Protein AF-A0A7K4QYY5-F1 (afdb_monomer)

Nearest PDB structures (foldseek):
  4nxv-assembly1_A  TM=7.385E-01  e=2.244E-07  Homo sapiens
  7oxx-assembly1_A  TM=3.914E-01  e=9.076E-01  Homo sapiens
  6nnx-assembly1_A  TM=4.486E-01  e=2.900E+00  Homo sapiens

Foldseek 3Di:
DPPDPCNQQDDPPFGFQQSVQVVVLVVCVVVLVVDPCVVAWDWDWDDDRRWTWIWIDGDPDIDIDIGKDWDDDDPAQKTFISDDDPDPDDGRRHGHIDNVSLLVVLVVVLVVQADPQACLVVLLVVLCVLCVVFPDDSVQLSLLSSVCCLVPPSPCRGPVCSVVSNVSSLVSLVVCLVVLFDFGRQFCPCSRDPVHGDPPCRVNDGTDGPSVVLVVDVVVSVSNVVSSVVSVVD

Mean predicted aligned error: 5.23 Å

InterPro domains:
  IPR024810 MAB21L/Cyclic GMP-AMP synthase-like receptor [SM01265] (2-230)
  IPR026250 Inositol 1,4,5-trisphosphate receptor-interacting protein-like [PR02107] (15-29)
  IPR026250 Inositol 1,4,5-trisphosphate receptor-interacting protein-like [PR02107] (95-108)
  IPR026250 Inositol 1,4,5-trisphosphate receptor-interacting protein-like [PR02107] (114-130)
  IPR026250 Inositol 1,4,5-trisphosphate receptor-interacting protein-like [PR02107] (197-211)

Radius of gyration: 21.0 Å; Cα contacts (8 Å, |Δi|>4): 293; chains: 1; bounding box: 50×45×56 Å

Solvent-accessible surface area (backbone atoms only — not comparable to full-atom values): 13200 Å² total; per-residue (Å²): 132,81,79,50,70,61,70,60,29,33,58,86,97,34,65,18,37,38,40,42,23,51,51,50,44,52,49,51,61,59,51,42,76,74,39,80,59,54,81,69,34,49,78,44,79,46,96,56,62,42,30,41,32,34,36,44,35,43,92,91,48,71,47,80,47,74,46,72,51,72,47,64,50,81,94,36,40,41,27,30,22,33,60,77,64,96,57,99,73,69,60,53,61,62,54,46,77,42,56,65,59,41,52,52,49,48,55,50,57,50,57,75,68,36,50,95,59,45,34,59,67,57,50,53,52,51,53,49,57,67,34,67,94,45,91,65,54,61,64,58,56,48,38,51,51,49,54,46,57,75,74,42,63,51,74,67,29,24,66,90,36,42,70,56,54,52,50,54,48,52,51,49,51,52,52,24,59,74,67,29,42,39,63,40,62,73,40,30,35,82,80,56,64,81,91,55,44,67,57,68,67,44,44,73,34,82,42,57,49,76,27,49,63,39,61,74,32,68,65,58,34,53,49,52,54,50,46,51,52,57,58,72,76,108

Secondary structure (DSSP, 8-state):
-PPPHHHHHEETTEE-HHHHHHHHHHHHHHHHTTSGGGGT-EEEEE--SSSEEEEEEETTEEEEEEEPPEEE-TTSS-EEESPPPSSS---TT---EE-HHHHHHHHHHHHHH--TTB-HHHHHHHHHHHTTTSSS-HHHHHHHHHHHHHHS-GGGGBGGGHHHHHHHHHHHHHHHHHHT--B-SSTT-TTS-TTS---HHHHHSPPPBTTHHHHH-HHHHHHHHHHHHHHHT-

Organism: NCBI:txid456388

Sequence (234 aa):
EEPSLLHTLCTGSYLDVEKTARWFYQLVRAAWLALPQSHTWQLVLLPSSRSCKFKVTRGRESLMVEVLFGVQEGNTDIYVSSQPTEALFTPSTTWPETYAVAEMKFFRHIARQAPRDSWHLRCLQLLAYALLGIGFSTYTLKTIVMHLLNTIPVSRWGRRQFLRRLGDTMQYLRVSLQKKCLDHFVVGNQTFPQEIILPHELRTAEPPNLFHRLAQDPAAHTQAVREYHELGDR

Structure (mmCIF, N/CA/C/O backbone):
data_AF-A0A7K4QYY5-F1
#
_entry.id   AF-A0A7K4QYY5-F1
#
loop_
_atom_site.group_PDB
_atom_site.id
_atom_site.type_symbol
_atom_site.label_atom_id
_atom_site.label_alt_id
_atom_site.label_comp_id
_atom_site.label_asym_id
_atom_site.label_entity_id
_atom_site.label_seq_id
_atom_site.pdbx_PDB_ins_code
_atom_site.Cartn_x
_atom_site.Cartn_y
_atom_site.Cartn_z
_atom_site.occupancy
_atom_site.B_iso_or_equiv
_atom_site.auth_seq_id
_atom_site.auth_comp_id
_atom_site.auth_asym_id
_atom_site.auth_atom_id
_atom_site.pdbx_PDB_model_num
ATOM 1 N N . GLU A 1 1 ? 24.431 -20.977 -26.438 1.00 47.94 1 GLU A N 1
ATOM 2 C CA . GLU A 1 1 ? 23.353 -21.272 -25.475 1.00 47.94 1 GLU A CA 1
ATOM 3 C C . GLU A 1 1 ? 22.800 -19.950 -24.979 1.00 47.94 1 GLU A C 1
ATOM 5 O O . GLU A 1 1 ? 23.589 -19.084 -24.614 1.00 47.94 1 GLU A O 1
ATOM 10 N N . GLU A 1 2 ? 21.486 -19.740 -25.059 1.00 55.94 2 GLU A N 1
ATOM 11 C CA . GLU A 1 2 ? 20.873 -18.560 -24.442 1.00 55.94 2 GLU A CA 1
ATOM 12 C C . GLU A 1 2 ? 20.986 -18.692 -22.917 1.00 55.94 2 GLU A C 1
ATOM 14 O O . GLU A 1 2 ? 20.743 -19.780 -22.385 1.00 55.94 2 GLU A O 1
ATOM 19 N N . PRO A 1 3 ? 21.390 -17.632 -22.194 1.00 67.00 3 PRO A N 1
ATOM 20 C CA . PRO A 1 3 ? 21.465 -17.692 -20.743 1.00 67.00 3 PRO A CA 1
ATOM 21 C C . PRO A 1 3 ? 20.084 -18.043 -20.191 1.00 67.00 3 PRO A C 1
ATOM 23 O O . PRO A 1 3 ? 19.082 -17.432 -20.564 1.00 67.00 3 PRO A O 1
ATOM 26 N N . SER A 1 4 ? 20.027 -19.029 -19.293 1.00 81.56 4 SER A N 1
ATOM 27 C CA . SER A 1 4 ? 18.767 -19.420 -18.668 1.00 81.56 4 SER A CA 1
ATOM 28 C C . SER A 1 4 ? 18.100 -18.209 -18.003 1.00 81.56 4 SER A C 1
ATOM 30 O O . SER A 1 4 ? 18.767 -17.293 -17.504 1.00 81.56 4 SER A O 1
ATOM 32 N N . LEU A 1 5 ? 16.765 -18.204 -17.967 1.00 80.56 5 LEU A N 1
ATOM 33 C CA . LEU A 1 5 ? 15.996 -17.150 -17.299 1.00 80.56 5 LEU A CA 1
ATOM 34 C C . LEU A 1 5 ? 16.463 -16.965 -15.841 1.00 80.56 5 LEU A C 1
ATOM 36 O O . LEU A 1 5 ? 16.577 -15.843 -15.356 1.00 80.56 5 LEU A O 1
ATOM 40 N N . LEU A 1 6 ? 16.831 -18.065 -15.176 1.00 82.00 6 LEU A N 1
ATOM 41 C CA . LEU A 1 6 ? 17.385 -18.060 -13.822 1.00 82.00 6 LEU A CA 1
ATOM 42 C C . LEU A 1 6 ? 18.723 -17.318 -13.741 1.00 82.00 6 LEU A C 1
ATOM 44 O O . LEU A 1 6 ? 18.897 -16.479 -12.866 1.00 82.00 6 LEU A O 1
ATOM 48 N N . HIS A 1 7 ? 19.650 -17.553 -14.672 1.00 83.88 7 HIS A N 1
ATOM 49 C CA . HIS A 1 7 ? 20.916 -16.812 -14.703 1.00 83.88 7 HIS A CA 1
ATOM 50 C C . HIS A 1 7 ? 20.700 -15.310 -14.967 1.00 83.88 7 HIS A C 1
ATOM 52 O O . HIS A 1 7 ? 21.449 -14.459 -14.483 1.00 83.88 7 HIS A O 1
ATOM 58 N N . THR A 1 8 ? 19.647 -14.981 -15.718 1.00 89.56 8 THR A N 1
ATOM 59 C CA . THR A 1 8 ? 19.287 -13.601 -16.056 1.00 89.56 8 THR A CA 1
ATOM 60 C C . THR A 1 8 ? 18.676 -12.852 -14.875 1.00 89.56 8 THR A C 1
ATOM 62 O O . THR A 1 8 ? 18.979 -11.675 -14.696 1.00 89.56 8 THR A O 1
ATOM 65 N N . LEU A 1 9 ? 17.840 -13.514 -14.069 1.00 94.19 9 LEU A N 1
ATOM 66 C CA . LEU A 1 9 ? 17.033 -12.875 -13.025 1.00 94.19 9 LEU A CA 1
ATOM 67 C C . LEU A 1 9 ? 17.555 -13.088 -11.598 1.00 94.19 9 LEU A C 1
ATOM 69 O O . LEU A 1 9 ? 17.188 -12.321 -10.714 1.00 94.19 9 LEU A O 1
ATOM 73 N N . CYS A 1 10 ? 18.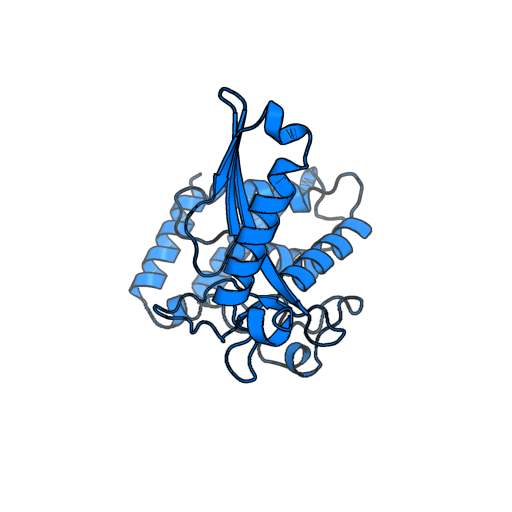398 -14.091 -11.346 1.00 95.25 10 CYS A N 1
ATOM 74 C CA . CYS A 1 10 ? 18.820 -14.457 -9.991 1.00 95.25 10 CYS A CA 1
ATOM 75 C C . CYS A 1 10 ? 20.263 -14.042 -9.673 1.00 95.25 10 CYS A C 1
ATOM 77 O O . CYS A 1 10 ? 21.134 -13.994 -10.545 1.00 95.25 10 CYS A O 1
ATOM 79 N N . THR A 1 11 ? 20.539 -13.795 -8.394 1.00 95.00 11 THR A N 1
ATOM 80 C CA . THR A 1 11 ? 21.888 -13.674 -7.823 1.00 95.00 11 THR A CA 1
ATOM 81 C C . THR A 1 11 ? 22.072 -14.811 -6.820 1.00 95.00 11 THR A C 1
ATOM 83 O O . THR A 1 11 ? 21.453 -14.829 -5.756 1.00 95.00 11 THR A O 1
ATOM 86 N N . GLY A 1 12 ? 22.887 -15.806 -7.186 1.00 92.44 12 GLY A N 1
ATOM 87 C CA . GLY A 1 12 ? 22.917 -17.085 -6.474 1.00 92.44 12 GLY A CA 1
ATOM 88 C C . GLY A 1 12 ? 21.549 -17.771 -6.537 1.00 92.44 12 GLY A C 1
ATOM 89 O O . GLY A 1 12 ? 20.943 -17.846 -7.605 1.00 92.44 12 GLY A O 1
ATOM 90 N N . SER A 1 13 ? 21.049 -18.226 -5.389 1.00 91.94 13 SER A N 1
ATOM 91 C CA . SER A 1 13 ? 19.743 -18.894 -5.268 1.00 91.94 13 SER A CA 1
ATOM 92 C C . SER A 1 13 ? 18.556 -17.936 -5.106 1.00 91.94 13 SER A C 1
ATOM 94 O O . SER A 1 13 ? 17.428 -18.396 -4.953 1.00 91.94 13 SER A O 1
ATOM 96 N N . TYR A 1 14 ? 18.789 -16.622 -5.108 1.00 94.38 14 TYR A N 1
ATOM 97 C CA . TYR A 1 14 ? 17.758 -15.623 -4.828 1.00 94.38 14 TYR A CA 1
ATOM 98 C C . TYR A 1 14 ? 17.352 -14.880 -6.093 1.00 94.38 14 TYR A C 1
ATOM 100 O O . TYR A 1 14 ? 18.210 -14.459 -6.873 1.00 94.38 14 TYR A O 1
ATOM 108 N N . LEU A 1 15 ? 16.047 -14.666 -6.263 1.00 95.19 15 LEU A N 1
ATOM 109 C CA . LEU A 1 15 ? 15.536 -13.763 -7.286 1.00 95.19 15 LEU A CA 1
ATOM 110 C C . LEU A 1 15 ? 16.023 -12.341 -6.987 1.00 95.19 15 LEU A C 1
ATOM 112 O O . LEU A 1 15 ? 15.795 -11.812 -5.899 1.00 95.19 15 LEU A O 1
ATOM 116 N N . ASP A 1 16 ? 16.684 -11.716 -7.952 1.00 96.12 16 ASP A N 1
ATOM 117 C CA . ASP A 1 16 ? 17.292 -10.402 -7.794 1.00 96.12 16 ASP A CA 1
ATOM 118 C C . ASP A 1 16 ? 16.399 -9.332 -8.435 1.00 96.12 16 ASP A C 1
ATOM 120 O O . ASP A 1 16 ? 16.069 -9.371 -9.626 1.00 96.12 16 ASP A O 1
ATOM 124 N N . VAL A 1 17 ? 15.981 -8.370 -7.618 1.00 95.44 17 VAL A N 1
ATOM 125 C CA . VAL A 1 17 ? 15.085 -7.276 -7.992 1.00 95.44 17 VAL A CA 1
ATOM 126 C C . VAL A 1 17 ? 15.705 -6.396 -9.069 1.00 95.44 17 VAL A C 1
ATOM 128 O O . VAL A 1 17 ? 15.013 -6.005 -10.008 1.00 95.44 17 VAL A O 1
ATOM 131 N N . GLU A 1 18 ? 16.997 -6.085 -8.964 1.00 94.88 18 GLU A N 1
ATOM 132 C CA . GLU A 1 18 ? 17.665 -5.187 -9.906 1.00 94.88 18 GLU A CA 1
ATOM 133 C C . GLU A 1 18 ? 17.874 -5.856 -11.258 1.00 94.88 18 GLU A C 1
ATOM 135 O O . GLU A 1 18 ? 17.662 -5.241 -12.308 1.00 94.88 18 GLU A O 1
ATOM 140 N N . LYS A 1 19 ? 18.239 -7.141 -11.248 1.00 95.56 19 LYS A N 1
ATOM 141 C CA . LYS A 1 19 ? 18.293 -7.948 -12.470 1.00 95.56 19 LYS A CA 1
ATOM 142 C C . LYS A 1 19 ? 16.918 -8.067 -13.118 1.00 95.56 19 LYS A C 1
ATOM 144 O O . LYS A 1 19 ? 16.809 -7.882 -14.329 1.00 95.56 19 LYS A O 1
ATOM 149 N N . THR A 1 20 ? 15.874 -8.287 -12.322 1.00 95.19 20 THR A N 1
ATOM 150 C CA . THR A 1 20 ? 14.486 -8.350 -12.801 1.00 95.19 20 THR A CA 1
ATOM 151 C C . THR A 1 20 ? 14.040 -7.030 -13.423 1.00 95.19 20 THR A C 1
ATOM 153 O O . THR A 1 20 ? 13.536 -7.015 -14.548 1.00 95.19 20 THR A O 1
ATOM 156 N N . ALA A 1 21 ? 14.297 -5.906 -12.750 1.00 94.75 21 ALA A N 1
ATOM 157 C CA . ALA A 1 21 ? 13.989 -4.576 -13.261 1.00 94.75 21 ALA A CA 1
ATOM 158 C C . ALA A 1 21 ? 14.738 -4.277 -14.566 1.00 94.75 21 ALA A C 1
ATOM 160 O O . ALA A 1 21 ? 14.136 -3.808 -15.533 1.00 94.75 21 ALA A O 1
ATOM 161 N N . ARG A 1 22 ? 16.036 -4.602 -14.628 1.00 93.69 22 ARG A N 1
ATOM 162 C CA . ARG A 1 22 ? 16.866 -4.429 -15.827 1.00 93.69 22 ARG A CA 1
ATOM 163 C C . ARG A 1 22 ? 16.390 -5.297 -16.986 1.00 93.69 22 ARG A C 1
ATOM 165 O O . ARG A 1 22 ? 16.347 -4.817 -18.116 1.00 93.69 22 ARG A O 1
ATOM 172 N N . TRP A 1 23 ? 16.040 -6.552 -16.729 1.00 93.88 23 TRP A N 1
ATOM 173 C CA . TRP A 1 23 ? 15.505 -7.446 -17.751 1.00 93.88 23 TRP A CA 1
ATOM 174 C C . TRP A 1 23 ? 14.189 -6.903 -18.319 1.00 93.88 23 TRP A C 1
ATOM 176 O O . TRP A 1 23 ? 14.063 -6.738 -19.533 1.00 93.88 23 TRP A O 1
ATOM 186 N N . PHE A 1 24 ? 13.251 -6.517 -17.449 1.00 93.81 24 PHE A N 1
ATOM 187 C CA . PHE A 1 24 ? 11.969 -5.955 -17.874 1.00 93.81 24 PHE A CA 1
ATOM 188 C C . PHE A 1 24 ? 12.142 -4.630 -18.628 1.00 93.81 24 PHE A C 1
ATOM 190 O O . PHE A 1 24 ? 11.462 -4.380 -19.618 1.00 93.81 24 PHE A O 1
ATOM 197 N N . TYR A 1 25 ? 13.102 -3.799 -18.220 1.00 92.56 25 TYR A N 1
ATOM 198 C CA . TYR A 1 25 ? 13.474 -2.581 -18.938 1.00 92.56 25 TYR A CA 1
ATOM 199 C C . TYR A 1 25 ? 13.876 -2.870 -20.392 1.00 92.56 25 TYR A C 1
ATOM 201 O O . TYR A 1 25 ? 13.413 -2.186 -21.308 1.00 92.56 25 TYR A O 1
ATOM 209 N N . GLN A 1 26 ? 14.720 -3.884 -20.626 1.00 91.75 26 GLN A N 1
ATOM 210 C CA . GLN A 1 26 ? 15.106 -4.266 -21.989 1.00 91.75 26 GLN A CA 1
ATOM 211 C C . GLN A 1 26 ? 13.912 -4.813 -22.775 1.00 91.75 26 GLN A C 1
ATOM 213 O O . GLN A 1 26 ? 13.757 -4.478 -23.950 1.00 91.75 26 GLN A O 1
ATOM 218 N N . LEU A 1 27 ? 13.037 -5.581 -22.119 1.00 92.44 27 LEU A N 1
ATOM 219 C CA . LEU A 1 27 ? 11.808 -6.088 -22.725 1.00 92.44 27 LEU A CA 1
ATOM 220 C C . LEU A 1 27 ? 10.888 -4.948 -23.184 1.00 92.44 27 LEU A C 1
ATOM 222 O O . LEU A 1 27 ? 10.465 -4.944 -24.335 1.00 92.44 27 LEU A O 1
ATOM 226 N N . VAL A 1 28 ? 10.624 -3.953 -22.329 1.00 92.19 28 VAL A N 1
ATOM 227 C CA . VAL A 1 28 ? 9.815 -2.770 -22.680 1.00 92.19 28 VAL A CA 1
ATOM 228 C C . VAL A 1 28 ? 10.439 -2.013 -23.848 1.00 92.19 28 VAL A C 1
ATOM 230 O O . VAL A 1 28 ? 9.733 -1.646 -24.783 1.00 92.19 28 VAL A O 1
ATOM 233 N N . ARG A 1 29 ? 11.760 -1.806 -23.833 1.00 90.44 29 ARG A N 1
ATOM 234 C CA . ARG A 1 29 ? 12.473 -1.112 -24.914 1.00 90.44 29 ARG A CA 1
ATOM 235 C C . ARG A 1 29 ? 12.341 -1.843 -26.252 1.00 90.44 29 ARG A C 1
ATOM 237 O O . ARG A 1 29 ? 12.112 -1.193 -27.268 1.00 90.44 29 ARG A O 1
ATOM 244 N N . ALA A 1 30 ? 12.482 -3.167 -26.251 1.00 92.00 30 ALA A N 1
ATOM 245 C CA . ALA A 1 30 ? 12.339 -3.985 -27.450 1.00 92.00 30 ALA A CA 1
ATOM 246 C C . ALA A 1 30 ? 10.883 -4.020 -27.941 1.00 92.00 30 ALA A C 1
ATOM 248 O O . ALA A 1 30 ? 10.622 -3.783 -29.118 1.00 92.00 30 ALA A O 1
ATOM 249 N N . ALA A 1 31 ? 9.930 -4.246 -27.032 1.00 91.94 31 ALA A N 1
ATOM 250 C CA . ALA A 1 31 ? 8.509 -4.326 -27.353 1.00 91.94 31 ALA A CA 1
ATOM 251 C C . ALA A 1 31 ? 7.939 -2.987 -27.841 1.00 91.94 31 ALA A C 1
ATOM 253 O O . ALA A 1 31 ? 7.094 -2.979 -28.731 1.00 91.94 31 ALA A O 1
ATOM 254 N N . TRP A 1 32 ? 8.418 -1.853 -27.312 1.00 92.38 32 TRP A N 1
ATOM 255 C CA . TRP A 1 32 ? 7.955 -0.523 -27.715 1.00 92.38 32 TRP A CA 1
ATOM 256 C C . TRP A 1 32 ? 8.095 -0.287 -29.219 1.00 92.38 32 TRP A C 1
ATOM 258 O O . TRP A 1 32 ? 7.180 0.247 -29.836 1.00 92.38 32 TRP A O 1
ATOM 268 N N . LEU A 1 33 ? 9.197 -0.742 -29.822 1.00 88.94 33 LEU A N 1
ATOM 269 C CA . LEU A 1 33 ? 9.448 -0.599 -31.260 1.00 88.94 33 LEU A CA 1
ATOM 270 C C . LEU A 1 33 ? 8.437 -1.359 -32.130 1.00 88.94 33 LEU A C 1
ATOM 272 O O . LEU A 1 33 ? 8.236 -0.993 -33.283 1.00 88.94 33 LEU A O 1
ATOM 276 N N . ALA A 1 34 ? 7.801 -2.399 -31.589 1.00 91.44 34 ALA A N 1
ATOM 277 C CA . ALA A 1 34 ? 6.783 -3.176 -32.290 1.00 91.44 34 ALA A CA 1
ATOM 278 C C . ALA A 1 34 ? 5.363 -2.605 -32.120 1.00 91.44 34 ALA A C 1
ATOM 280 O O . ALA A 1 34 ? 4.437 -3.040 -32.804 1.00 91.44 34 ALA A O 1
ATOM 281 N N . LEU A 1 35 ? 5.162 -1.648 -31.207 1.00 90.50 35 LEU A N 1
ATOM 282 C CA . LEU A 1 35 ? 3.848 -1.076 -30.934 1.00 90.50 35 LEU A CA 1
ATOM 283 C C . LEU A 1 35 ? 3.522 0.058 -31.919 1.00 90.50 35 LEU A C 1
ATOM 285 O O . LEU A 1 35 ? 4.335 0.974 -32.066 1.00 90.50 35 LEU A O 1
ATOM 289 N N . PRO A 1 36 ? 2.312 0.099 -32.516 1.00 88.56 36 PRO A N 1
ATOM 290 C CA . PRO A 1 36 ? 1.892 1.195 -33.401 1.00 88.56 36 PRO A CA 1
ATOM 291 C C . PRO A 1 36 ? 1.981 2.585 -32.752 1.00 88.56 36 PRO A C 1
ATOM 293 O O . PRO A 1 36 ? 2.197 3.598 -33.416 1.00 88.56 36 PRO A O 1
ATOM 296 N N . GLN A 1 37 ? 1.825 2.647 -31.428 1.00 87.19 37 GLN A N 1
ATOM 297 C CA . GLN A 1 37 ? 1.897 3.871 -30.636 1.00 87.19 37 GLN A CA 1
ATOM 298 C C . GLN A 1 37 ? 3.281 4.526 -30.699 1.00 87.19 37 GLN A C 1
ATOM 300 O O . GLN A 1 37 ? 3.365 5.743 -30.549 1.00 87.19 37 GLN A O 1
ATOM 305 N N . SER A 1 38 ? 4.344 3.768 -30.987 1.00 86.81 38 SER A N 1
ATOM 306 C CA . SER A 1 38 ? 5.709 4.295 -31.111 1.00 86.81 38 SER A CA 1
ATOM 307 C C . SER A 1 38 ? 5.874 5.343 -32.216 1.00 86.81 38 SER A C 1
ATOM 309 O O . SER A 1 38 ? 6.783 6.166 -32.142 1.00 86.81 38 SER A O 1
ATOM 311 N N . HIS A 1 39 ? 4.972 5.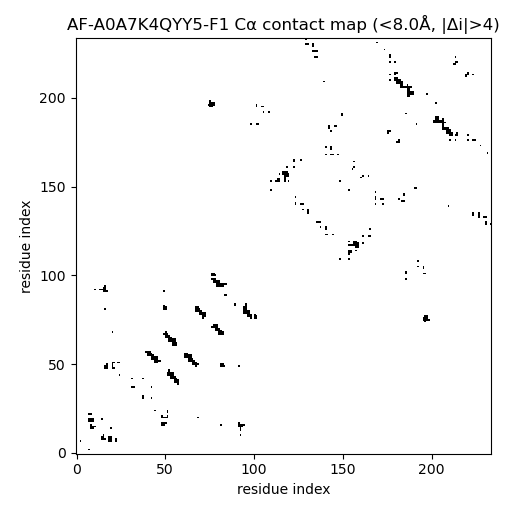375 -33.204 1.00 87.00 39 HIS A N 1
ATOM 312 C CA . HIS A 1 39 ? 4.983 6.380 -34.272 1.00 87.00 39 HIS A CA 1
ATOM 313 C C . HIS A 1 39 ? 4.442 7.747 -33.835 1.00 87.00 39 HIS A C 1
ATOM 315 O O . HIS A 1 39 ? 4.737 8.759 -34.463 1.00 87.00 39 HIS A O 1
ATOM 321 N N . THR A 1 40 ? 3.614 7.785 -32.789 1.00 90.06 40 THR A N 1
ATOM 322 C CA . THR A 1 40 ? 2.897 9.001 -32.356 1.00 90.06 40 THR A CA 1
ATOM 323 C C . THR A 1 40 ? 3.246 9.430 -30.936 1.00 90.06 40 THR A C 1
ATOM 325 O O . THR A 1 40 ? 3.024 10.585 -30.572 1.00 90.06 40 THR A O 1
ATOM 328 N N . TRP A 1 41 ? 3.815 8.524 -30.145 1.00 92.3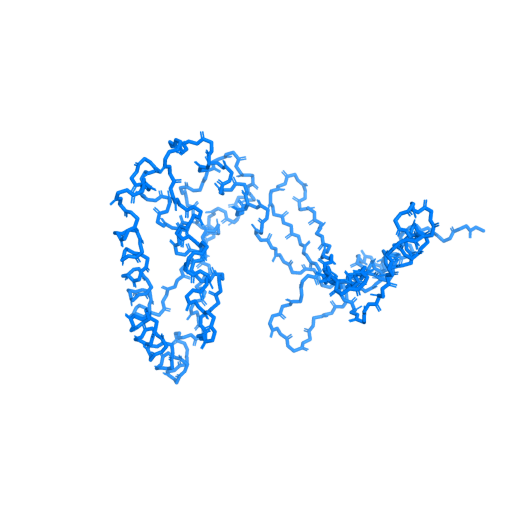8 41 TRP A N 1
ATOM 329 C CA . TRP A 1 41 ? 4.236 8.755 -28.773 1.00 92.38 41 TRP A CA 1
ATOM 330 C C . TRP A 1 41 ? 5.741 8.541 -28.641 1.00 92.38 41 TRP A C 1
ATOM 332 O O . TRP A 1 41 ? 6.309 7.641 -29.257 1.00 92.38 41 TRP A O 1
ATOM 342 N N . GLN A 1 42 ? 6.387 9.326 -27.783 1.00 92.12 42 GLN A N 1
ATOM 343 C CA . GLN A 1 42 ? 7.780 9.105 -27.408 1.00 92.12 42 GLN A CA 1
ATOM 344 C C . GLN A 1 42 ? 7.838 8.417 -26.049 1.00 92.12 42 GLN A C 1
ATOM 346 O O . GLN A 1 42 ? 7.176 8.841 -25.103 1.00 92.12 42 GLN A O 1
ATOM 351 N N . LEU A 1 43 ? 8.657 7.372 -25.950 1.00 93.75 43 LEU A N 1
ATOM 352 C CA . LEU A 1 43 ? 8.952 6.681 -24.701 1.00 93.75 43 LEU A CA 1
ATOM 353 C C . LEU A 1 43 ? 10.345 7.088 -24.221 1.00 93.75 43 LEU A C 1
ATOM 355 O O . LEU A 1 43 ? 11.338 6.850 -24.905 1.00 93.75 43 LEU A O 1
ATOM 359 N N . VAL A 1 44 ? 10.419 7.659 -23.023 1.00 93.69 44 VAL A N 1
ATOM 360 C CA . VAL A 1 44 ? 11.671 7.940 -22.320 1.00 93.69 44 VAL A CA 1
ATOM 361 C C . VAL A 1 44 ? 11.729 7.057 -21.091 1.00 93.69 44 VAL A C 1
ATOM 363 O O . VAL A 1 44 ? 10.935 7.204 -20.165 1.00 93.69 44 VAL A O 1
ATOM 366 N N . LEU A 1 45 ? 12.679 6.136 -21.077 1.00 91.56 45 LEU A N 1
ATOM 367 C CA . LEU A 1 45 ? 12.942 5.307 -19.913 1.00 91.56 45 LEU A CA 1
ATOM 368 C C . LEU A 1 45 ? 13.700 6.129 -18.857 1.00 91.56 45 LEU A C 1
ATOM 370 O O . LEU A 1 45 ? 14.614 6.884 -19.186 1.00 91.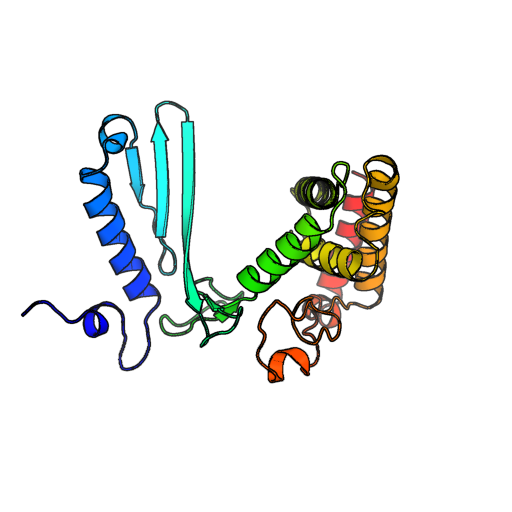56 45 LEU A O 1
ATOM 374 N N . LEU A 1 46 ? 13.293 6.008 -17.596 1.00 93.50 46 LEU A N 1
ATOM 375 C CA . LEU A 1 46 ? 13.834 6.769 -16.471 1.00 93.50 46 LEU A CA 1
ATOM 376 C C . LEU A 1 46 ? 14.670 5.854 -15.563 1.00 93.50 46 LEU A C 1
ATOM 378 O O . LEU A 1 46 ? 14.350 4.670 -15.428 1.00 93.50 46 LEU A O 1
ATOM 382 N N . PRO A 1 47 ? 15.725 6.380 -14.917 1.00 90.19 47 PRO A N 1
ATOM 383 C CA . PRO A 1 47 ? 16.565 5.585 -14.034 1.00 90.19 47 PRO A CA 1
ATOM 384 C C . PRO A 1 47 ? 15.780 5.105 -12.806 1.00 90.19 47 PRO A C 1
ATOM 386 O O . PRO A 1 47 ? 15.141 5.888 -12.103 1.00 90.19 47 PRO A O 1
ATOM 389 N N . SER A 1 48 ? 15.853 3.803 -12.546 1.00 90.44 48 SER A N 1
ATOM 390 C CA . SER A 1 48 ? 15.399 3.154 -11.318 1.00 90.44 48 SER A CA 1
ATOM 391 C C . SER A 1 48 ? 16.099 1.801 -11.196 1.00 90.44 48 SER A C 1
ATOM 393 O O . SER A 1 48 ? 16.270 1.104 -12.195 1.00 90.44 48 SER A O 1
ATOM 395 N N . SER A 1 49 ? 16.535 1.439 -9.990 1.00 90.31 49 SER A N 1
ATOM 396 C CA . SER A 1 49 ? 17.174 0.143 -9.733 1.00 90.31 49 SER A CA 1
ATOM 397 C C . SER A 1 49 ? 16.155 -0.957 -9.447 1.00 90.31 49 SER A C 1
ATOM 399 O O . SER A 1 49 ? 16.378 -2.101 -9.817 1.00 90.31 49 SER A O 1
ATOM 401 N N . ARG A 1 50 ? 15.022 -0.620 -8.818 1.00 93.00 50 ARG A N 1
ATOM 402 C CA . ARG A 1 50 ? 14.048 -1.599 -8.304 1.00 93.00 50 ARG A CA 1
ATOM 403 C C . ARG A 1 50 ? 12.663 -1.518 -8.947 1.00 93.00 50 ARG A C 1
ATOM 405 O O . ARG A 1 50 ? 11.733 -2.205 -8.535 1.00 93.00 50 ARG A O 1
ATOM 412 N N . SER A 1 51 ? 12.500 -0.680 -9.961 1.00 94.31 51 SER A N 1
ATOM 413 C CA . SER A 1 51 ? 11.256 -0.554 -10.720 1.00 94.31 51 SER A CA 1
ATOM 414 C C . SER A 1 51 ? 11.553 -0.217 -12.174 1.00 94.31 51 SER A C 1
ATOM 416 O O . SER A 1 51 ? 12.661 0.198 -12.508 1.00 94.31 51 SER A O 1
ATOM 418 N N . CYS A 1 52 ? 10.574 -0.391 -13.057 1.00 94.56 52 CYS A N 1
ATOM 419 C CA . CYS A 1 52 ? 10.673 0.103 -14.425 1.00 94.56 52 CYS A CA 1
ATOM 420 C C . CYS A 1 52 ? 9.876 1.402 -14.538 1.00 94.56 52 CYS A C 1
ATOM 422 O O . CYS A 1 52 ? 8.645 1.388 -14.535 1.00 94.56 52 CYS A O 1
ATOM 424 N N . LYS A 1 53 ? 10.586 2.532 -14.605 1.00 94.94 53 LYS A N 1
ATOM 425 C CA . LYS A 1 53 ? 9.991 3.860 -14.770 1.00 94.94 53 LYS A CA 1
ATOM 426 C C . LYS A 1 53 ? 10.136 4.321 -16.205 1.00 94.94 53 LYS A C 1
ATOM 428 O O . LYS A 1 53 ? 11.220 4.252 -16.781 1.00 94.94 53 LYS A O 1
ATOM 433 N N . PHE A 1 54 ? 9.066 4.857 -16.766 1.00 94.56 54 PHE A N 1
ATOM 434 C CA . PHE A 1 54 ? 9.112 5.490 -18.073 1.00 94.56 54 PHE A CA 1
ATOM 435 C C . PHE A 1 54 ? 8.101 6.620 -18.186 1.00 94.56 54 PHE A C 1
ATOM 437 O O . PHE A 1 54 ? 7.044 6.626 -17.559 1.00 94.56 54 PHE A O 1
ATOM 444 N N . LYS A 1 55 ? 8.448 7.602 -19.007 1.00 95.12 55 LYS A N 1
ATOM 445 C CA . LYS A 1 55 ? 7.589 8.703 -19.404 1.00 95.12 55 LYS A CA 1
ATOM 446 C C . LYS A 1 55 ? 7.155 8.467 -20.841 1.00 95.12 55 LYS A C 1
ATOM 448 O O . LYS A 1 55 ? 8.003 8.288 -21.711 1.00 95.12 55 LYS A O 1
ATOM 453 N N . VAL A 1 56 ? 5.853 8.498 -21.085 1.00 93.88 56 VAL A N 1
ATOM 454 C CA . VAL A 1 56 ? 5.290 8.469 -22.434 1.00 93.88 56 VAL A CA 1
ATOM 455 C C . VAL A 1 56 ? 4.751 9.859 -22.754 1.00 93.88 56 VAL A C 1
ATOM 457 O O . VAL A 1 56 ? 3.994 10.419 -21.959 1.00 93.88 56 VAL A O 1
ATOM 460 N N . THR A 1 57 ? 5.155 10.446 -23.877 1.00 95.06 57 THR A N 1
ATOM 461 C CA . THR A 1 57 ? 4.744 11.797 -24.287 1.00 95.06 57 THR A CA 1
ATOM 462 C C . THR A 1 57 ? 4.085 11.798 -25.656 1.00 95.06 57 THR A C 1
ATOM 464 O O . THR A 1 57 ? 4.500 11.077 -26.560 1.00 95.06 57 THR A O 1
ATOM 467 N N . ARG A 1 58 ? 3.068 12.645 -25.822 1.00 92.88 58 ARG A N 1
ATOM 468 C CA . ARG A 1 58 ? 2.424 12.936 -27.105 1.00 92.88 58 ARG A CA 1
ATOM 469 C C . ARG A 1 58 ? 2.106 14.425 -27.172 1.00 92.88 58 ARG A C 1
ATOM 471 O O . ARG A 1 58 ? 1.183 14.909 -26.520 1.00 92.88 58 ARG A O 1
ATOM 478 N N . GLY A 1 59 ? 2.881 15.170 -27.958 1.00 89.38 59 GLY A N 1
ATOM 479 C CA . GLY A 1 59 ? 2.762 16.627 -28.015 1.00 89.38 59 GLY A CA 1
ATOM 480 C C . GLY A 1 59 ? 2.989 17.258 -26.637 1.00 89.38 59 GLY A C 1
ATOM 481 O O . GLY A 1 59 ? 4.079 17.155 -26.083 1.00 89.38 59 GLY A O 1
ATOM 482 N N . ARG A 1 60 ? 1.956 17.906 -26.082 1.00 90.12 60 ARG A N 1
ATOM 483 C CA . ARG A 1 60 ? 1.996 18.525 -24.741 1.00 90.12 60 ARG A CA 1
ATOM 484 C C . ARG A 1 60 ? 1.575 17.581 -23.612 1.00 90.12 60 ARG A C 1
ATOM 486 O O . ARG A 1 60 ? 1.767 17.912 -22.447 1.00 90.12 60 ARG A O 1
ATOM 493 N N . GLU A 1 61 ? 0.995 16.430 -23.939 1.00 91.06 61 GLU A N 1
ATOM 494 C CA . GLU A 1 61 ? 0.554 15.450 -22.951 1.00 91.06 61 GLU A CA 1
ATOM 495 C C . GLU A 1 61 ? 1.731 14.562 -22.551 1.00 91.06 61 GLU A C 1
ATOM 497 O O . GLU A 1 61 ? 2.494 14.090 -23.399 1.00 91.06 61 GLU A O 1
ATOM 502 N N . SER A 1 62 ? 1.881 14.308 -21.254 1.00 93.44 62 SER A N 1
ATOM 503 C CA . SER A 1 62 ? 2.853 13.338 -20.766 1.00 93.44 62 SER A CA 1
ATOM 504 C C . SER A 1 62 ? 2.315 12.552 -19.589 1.00 93.44 62 SER A C 1
ATOM 506 O O . SER A 1 62 ? 1.735 13.137 -18.677 1.00 93.44 62 SER A O 1
ATOM 508 N N . LEU A 1 63 ? 2.576 11.250 -19.593 1.00 93.69 63 LEU A N 1
ATOM 509 C CA . LEU A 1 63 ? 2.259 10.336 -18.508 1.00 93.69 63 LEU A CA 1
ATOM 510 C C . LEU A 1 63 ? 3.552 9.712 -17.994 1.00 93.69 63 LEU A C 1
ATOM 512 O O . LEU A 1 63 ? 4.356 9.209 -18.777 1.00 93.69 63 LEU A O 1
ATOM 516 N N . MET A 1 64 ? 3.745 9.734 -16.679 1.00 94.81 64 MET A N 1
ATOM 517 C CA . MET A 1 64 ? 4.783 8.949 -16.021 1.00 94.81 64 MET A CA 1
ATOM 518 C C . MET A 1 64 ? 4.163 7.649 -15.519 1.00 94.81 64 MET A C 1
ATOM 520 O O . MET A 1 64 ? 3.128 7.673 -14.857 1.00 94.81 64 MET A O 1
ATOM 524 N N . VAL A 1 65 ? 4.796 6.530 -15.844 1.00 93.50 65 VAL A N 1
ATOM 525 C CA . VAL A 1 65 ? 4.390 5.196 -15.414 1.00 93.50 65 VAL A CA 1
ATOM 526 C C . VAL A 1 65 ? 5.548 4.577 -14.650 1.00 93.50 65 VAL A C 1
ATOM 528 O O . VAL A 1 65 ? 6.694 4.603 -15.101 1.00 93.50 65 VAL A O 1
ATOM 531 N N . GLU A 1 66 ? 5.238 4.015 -13.491 1.00 95.19 66 GLU A N 1
ATOM 532 C CA . GLU A 1 66 ? 6.150 3.183 -12.721 1.00 95.19 66 GLU A CA 1
ATOM 533 C C . GLU A 1 66 ? 5.552 1.784 -12.603 1.00 95.19 66 GLU A C 1
ATOM 535 O O . GLU A 1 66 ? 4.434 1.615 -12.119 1.00 95.19 66 GLU A O 1
ATOM 540 N N . VAL A 1 67 ? 6.304 0.786 -13.055 1.00 94.88 67 VAL A N 1
ATOM 541 C CA . VAL A 1 67 ? 5.963 -0.627 -12.908 1.00 94.88 67 VAL A CA 1
ATOM 542 C C . VAL A 1 67 ? 6.790 -1.203 -11.767 1.00 94.88 67 VAL A C 1
ATOM 544 O O . VAL A 1 67 ? 8.023 -1.228 -11.829 1.00 94.88 67 VAL A O 1
ATOM 547 N N . LEU A 1 68 ? 6.092 -1.664 -10.734 1.00 94.94 68 LEU A N 1
ATOM 548 C CA . LEU A 1 68 ? 6.647 -2.441 -9.631 1.00 94.94 68 LEU A CA 1
ATOM 549 C C . LEU A 1 68 ? 6.410 -3.926 -9.891 1.00 94.94 68 LEU A C 1
ATOM 551 O O . LEU A 1 68 ? 5.415 -4.310 -10.507 1.00 94.94 68 LEU A O 1
ATOM 555 N N . PHE A 1 69 ? 7.322 -4.757 -9.403 1.00 95.38 69 PHE A N 1
ATOM 556 C CA . PHE A 1 69 ? 7.238 -6.204 -9.546 1.00 95.38 69 PHE A CA 1
ATOM 557 C C . PHE A 1 69 ? 6.704 -6.807 -8.255 1.00 95.38 69 PHE A C 1
ATOM 559 O O . PHE A 1 69 ? 7.091 -6.378 -7.169 1.00 95.38 69 PHE A O 1
ATOM 566 N N . GLY A 1 70 ? 5.825 -7.796 -8.378 1.00 95.56 70 GLY A N 1
ATOM 567 C CA . GLY A 1 70 ? 5.288 -8.551 -7.255 1.00 95.56 70 GLY A CA 1
ATOM 568 C C . GLY A 1 70 ? 5.381 -10.041 -7.540 1.00 95.56 70 GLY A C 1
ATOM 569 O O . GLY A 1 70 ? 5.011 -10.477 -8.630 1.00 95.56 70 GLY A O 1
ATOM 570 N N . VAL A 1 71 ? 5.860 -10.808 -6.568 1.00 95.38 71 VAL A N 1
ATOM 571 C CA . VAL A 1 71 ? 5.869 -12.272 -6.598 1.00 95.38 71 VAL A CA 1
ATOM 572 C C . VAL A 1 71 ? 4.880 -12.756 -5.554 1.00 95.38 71 VAL A C 1
ATOM 574 O O . VAL A 1 71 ? 4.961 -12.362 -4.393 1.00 95.38 71 VAL A O 1
ATOM 577 N N . GLN A 1 72 ? 3.919 -13.566 -5.984 1.00 96.19 72 GLN A N 1
ATOM 578 C CA . GLN A 1 72 ? 2.894 -14.116 -5.108 1.00 96.19 72 GLN A CA 1
ATOM 579 C C . GLN A 1 72 ? 3.501 -15.160 -4.171 1.00 96.19 72 GLN A C 1
ATOM 581 O O . GLN A 1 72 ? 4.263 -16.025 -4.609 1.00 96.19 72 GLN A O 1
ATOM 586 N N . GLU A 1 73 ? 3.140 -15.103 -2.893 1.00 93.81 73 GLU A N 1
ATOM 587 C CA . GLU A 1 73 ? 3.524 -16.125 -1.930 1.00 93.81 73 GLU A CA 1
ATOM 588 C C . GLU A 1 73 ? 2.574 -17.327 -2.030 1.00 93.81 73 GLU A C 1
ATOM 590 O O . GLU A 1 73 ? 1.425 -17.294 -1.571 1.00 93.81 73 GLU A O 1
ATOM 595 N N . GLY A 1 74 ? 3.056 -18.404 -2.659 1.00 92.81 74 GLY A N 1
ATOM 596 C CA . GLY A 1 74 ? 2.286 -19.629 -2.863 1.00 92.81 74 GLY A CA 1
ATOM 597 C C . GLY A 1 74 ? 0.955 -19.351 -3.567 1.00 92.81 74 GLY A C 1
ATOM 598 O O . GLY A 1 74 ? 0.920 -18.743 -4.632 1.00 92.81 74 GLY A O 1
ATOM 599 N N . ASN A 1 75 ? -0.145 -19.780 -2.944 1.00 93.25 75 ASN A N 1
ATOM 600 C CA . ASN A 1 75 ? -1.510 -19.557 -3.435 1.00 93.25 75 ASN A CA 1
ATOM 601 C C . ASN A 1 75 ? -2.275 -18.511 -2.601 1.00 93.25 75 ASN A C 1
ATOM 603 O O . ASN A 1 75 ? -3.504 -18.550 -2.535 1.00 93.25 75 ASN A O 1
ATOM 607 N N . THR A 1 76 ? -1.562 -17.608 -1.923 1.00 96.06 76 THR A N 1
ATOM 608 C CA . THR A 1 76 ? -2.159 -16.591 -1.044 1.00 96.06 76 THR A CA 1
ATOM 609 C C . THR A 1 76 ? -2.310 -15.242 -1.745 1.00 96.06 76 THR A C 1
ATOM 611 O O . THR A 1 76 ? -1.832 -15.041 -2.856 1.00 96.06 76 THR A O 1
ATOM 614 N N . ASP A 1 77 ? -2.988 -14.297 -1.104 1.00 96.62 77 ASP A N 1
ATOM 615 C CA . ASP A 1 77 ? -3.127 -12.914 -1.567 1.00 96.62 77 ASP A CA 1
ATOM 616 C C . ASP A 1 77 ? -2.030 -11.983 -1.044 1.00 96.62 77 ASP A C 1
ATOM 618 O O . ASP A 1 77 ? -2.135 -10.758 -1.176 1.00 96.62 77 ASP A O 1
ATOM 622 N N . ILE A 1 78 ? -0.974 -12.573 -0.483 1.00 96.31 78 ILE A N 1
ATOM 623 C CA . ILE A 1 78 ? 0.236 -11.894 -0.044 1.00 96.31 78 ILE A CA 1
ATOM 624 C C . ILE A 1 78 ? 1.297 -12.003 -1.126 1.00 96.31 78 ILE A C 1
ATOM 626 O O . ILE A 1 78 ? 1.427 -13.009 -1.827 1.00 96.31 78 ILE A O 1
ATOM 630 N N . TYR A 1 79 ? 2.013 -10.903 -1.302 1.00 96.56 79 TYR A N 1
ATOM 631 C CA . TYR A 1 79 ? 3.049 -10.774 -2.306 1.00 96.56 79 TYR A CA 1
ATOM 632 C C . TYR A 1 79 ? 4.300 -10.240 -1.637 1.00 96.56 79 TYR A C 1
ATOM 634 O O . TYR A 1 79 ? 4.223 -9.463 -0.691 1.00 96.56 79 TYR A O 1
ATOM 642 N N . VAL A 1 80 ? 5.451 -10.572 -2.194 1.00 96.00 80 VAL A N 1
ATOM 643 C CA . VAL A 1 80 ? 6.676 -9.811 -1.973 1.00 96.00 80 VAL A CA 1
ATOM 644 C C . VAL A 1 80 ? 6.896 -8.896 -3.169 1.00 96.00 80 VAL A C 1
ATOM 646 O O . VAL A 1 80 ? 6.608 -9.270 -4.306 1.00 96.00 80 VAL A O 1
ATOM 649 N N . SER A 1 81 ? 7.351 -7.670 -2.937 1.00 95.44 81 SER A N 1
ATOM 650 C CA . SER A 1 81 ? 7.416 -6.640 -3.973 1.00 95.44 81 SER A CA 1
ATOM 651 C C . SER A 1 81 ? 8.806 -6.062 -4.161 1.00 95.44 81 SER A C 1
ATOM 653 O O . SER A 1 81 ? 9.668 -6.135 -3.291 1.00 95.44 81 SER A O 1
ATOM 655 N N . SER A 1 82 ? 9.024 -5.450 -5.320 1.00 94.75 82 SER A N 1
ATOM 656 C CA . SER A 1 82 ? 10.246 -4.706 -5.595 1.00 94.75 82 SER A CA 1
ATOM 657 C C . SER A 1 82 ? 10.280 -3.336 -4.912 1.00 94.75 82 SER A C 1
ATOM 659 O O . SER A 1 82 ? 11.332 -2.689 -4.896 1.00 94.75 82 SER A O 1
ATOM 661 N N . GLN A 1 83 ? 9.156 -2.900 -4.330 1.00 89.62 83 GLN A N 1
ATOM 662 C CA . GLN A 1 83 ? 9.050 -1.628 -3.629 1.00 89.62 83 GLN A CA 1
ATOM 663 C C . GLN A 1 83 ? 10.105 -1.566 -2.510 1.00 89.62 83 GLN A C 1
ATOM 665 O O . GLN A 1 83 ? 10.239 -2.521 -1.742 1.00 89.62 83 GLN A O 1
ATOM 670 N N . PRO A 1 84 ? 10.913 -0.494 -2.442 1.00 78.25 84 PRO A N 1
ATOM 671 C CA . PRO A 1 84 ? 11.907 -0.358 -1.387 1.00 78.25 84 PRO A CA 1
ATOM 672 C C . PRO A 1 84 ? 11.222 -0.190 -0.027 1.00 78.25 84 PRO A C 1
ATOM 674 O O . PRO A 1 84 ? 10.114 0.345 0.056 1.00 78.25 84 PRO A O 1
ATOM 677 N N . THR A 1 85 ? 11.895 -0.626 1.037 1.00 78.50 85 THR A N 1
ATOM 678 C CA . THR A 1 85 ? 11.478 -0.282 2.401 1.00 78.50 85 THR A CA 1
ATOM 679 C C . THR A 1 85 ? 11.870 1.161 2.723 1.00 78.50 85 THR A C 1
ATOM 681 O O . THR A 1 85 ? 12.632 1.791 1.992 1.00 78.50 85 THR A O 1
ATOM 684 N N . GLU A 1 86 ? 11.388 1.687 3.850 1.00 69.38 86 GLU A N 1
ATOM 685 C CA . GLU A 1 86 ? 11.820 2.995 4.370 1.00 69.38 86 GLU A CA 1
ATOM 686 C C . GLU A 1 86 ? 13.283 3.000 4.867 1.00 69.38 86 GLU A C 1
ATOM 688 O O . GLU A 1 86 ? 13.792 4.036 5.296 1.00 69.38 86 GLU A O 1
ATOM 693 N N . ALA A 1 87 ? 13.981 1.859 4.821 1.00 72.38 87 ALA A N 1
ATOM 694 C CA . ALA A 1 87 ? 15.381 1.770 5.208 1.00 72.38 87 ALA A CA 1
ATOM 695 C C . ALA A 1 87 ? 16.302 2.429 4.167 1.00 72.38 87 ALA A C 1
ATOM 697 O O . ALA A 1 87 ? 16.070 2.355 2.961 1.00 72.38 87 ALA A O 1
ATOM 698 N N . LEU A 1 88 ? 17.419 2.994 4.641 1.00 71.31 88 LEU A N 1
ATOM 699 C CA . LEU A 1 88 ? 18.451 3.623 3.800 1.00 71.31 88 LEU A CA 1
ATOM 700 C C . LEU A 1 88 ? 19.024 2.678 2.730 1.00 71.31 88 LEU A C 1
ATOM 702 O O . LEU A 1 88 ? 19.502 3.138 1.695 1.00 71.31 88 LEU A O 1
ATOM 706 N N . PHE A 1 89 ? 18.986 1.365 2.973 1.00 81.00 89 PHE A N 1
ATOM 707 C CA . PHE A 1 89 ? 19.461 0.348 2.045 1.00 81.00 89 PHE A CA 1
ATOM 708 C C . PHE A 1 89 ? 18.555 -0.887 2.078 1.00 81.00 89 PHE A C 1
ATOM 710 O O . PHE A 1 89 ? 18.300 -1.452 3.139 1.00 81.00 89 PHE A O 1
ATOM 717 N N . THR A 1 90 ? 18.098 -1.324 0.902 1.00 86.00 90 THR A N 1
ATOM 718 C CA . THR A 1 90 ? 17.414 -2.610 0.704 1.00 86.00 90 THR A CA 1
ATOM 719 C C . THR A 1 90 ? 18.237 -3.437 -0.290 1.00 86.00 90 THR A C 1
ATOM 721 O O . THR A 1 90 ? 18.348 -3.013 -1.445 1.00 86.00 90 THR A O 1
ATOM 724 N N . PRO A 1 91 ? 18.803 -4.592 0.109 1.00 91.69 91 PRO A N 1
ATOM 725 C CA . PRO A 1 91 ? 19.582 -5.444 -0.790 1.00 91.69 91 PRO A CA 1
ATOM 726 C C . PRO A 1 91 ? 18.817 -5.834 -2.065 1.00 91.69 91 PRO A C 1
ATOM 728 O O . PRO A 1 91 ? 17.589 -5.978 -2.047 1.00 91.69 91 PRO A O 1
ATOM 731 N N . SER A 1 92 ? 19.532 -6.056 -3.173 1.00 93.00 92 SER A N 1
ATOM 732 C CA . SER A 1 92 ? 18.926 -6.419 -4.468 1.00 93.00 92 SER A CA 1
ATOM 733 C C . SER A 1 92 ? 18.145 -7.737 -4.415 1.00 93.00 92 SER A C 1
ATOM 735 O O . SER A 1 92 ? 17.183 -7.909 -5.153 1.00 93.00 92 SER A O 1
ATOM 737 N N . THR A 1 93 ? 18.503 -8.645 -3.510 1.00 94.44 93 THR A N 1
ATOM 738 C CA . THR A 1 93 ? 17.839 -9.941 -3.302 1.00 94.44 93 THR A CA 1
ATOM 739 C C . THR A 1 93 ? 16.703 -9.899 -2.278 1.00 94.44 93 THR A C 1
ATOM 741 O O . THR A 1 93 ? 16.009 -10.896 -2.093 1.00 94.44 93 THR A O 1
ATOM 744 N N . THR A 1 94 ? 16.481 -8.767 -1.603 1.00 93.75 94 THR A N 1
ATOM 745 C CA . THR A 1 94 ? 15.388 -8.611 -0.635 1.00 93.75 94 THR A CA 1
ATOM 746 C C . THR A 1 94 ? 14.129 -8.128 -1.341 1.00 93.75 94 THR A C 1
ATOM 748 O O . THR A 1 94 ? 14.147 -7.071 -1.968 1.00 93.75 94 THR A O 1
ATOM 751 N N . TRP A 1 95 ? 13.026 -8.857 -1.181 1.00 95.00 95 TRP A N 1
ATOM 752 C CA . TRP A 1 95 ? 11.694 -8.475 -1.648 1.00 95.00 95 TRP A CA 1
ATOM 753 C C . TRP A 1 95 ? 10.784 -8.265 -0.429 1.00 95.00 95 TRP A C 1
ATOM 755 O O . TRP A 1 95 ? 10.396 -9.250 0.195 1.00 95.00 95 TRP A O 1
ATOM 765 N N . PRO A 1 96 ? 10.477 -7.017 -0.031 1.00 93.88 96 PRO A N 1
ATOM 766 C CA . PRO A 1 96 ? 9.607 -6.768 1.115 1.00 93.88 96 PRO A CA 1
ATOM 767 C C . PRO A 1 96 ? 8.177 -7.240 0.863 1.00 93.88 96 PRO A C 1
ATOM 769 O O . PRO A 1 96 ? 7.640 -7.051 -0.233 1.00 93.88 96 PRO A O 1
ATOM 772 N N . GLU A 1 97 ? 7.550 -7.806 1.888 1.00 93.56 97 GLU A N 1
ATOM 773 C CA . GLU A 1 97 ? 6.140 -8.185 1.853 1.00 93.56 97 GLU A CA 1
ATOM 774 C C . GLU A 1 97 ? 5.241 -6.970 1.586 1.00 93.56 97 GLU A C 1
ATOM 776 O O . GLU A 1 97 ? 5.484 -5.855 2.051 1.00 93.56 97 GLU A O 1
ATOM 781 N N . THR A 1 98 ? 4.177 -7.189 0.824 1.00 94.56 98 THR A N 1
ATOM 782 C CA . THR A 1 98 ? 3.153 -6.201 0.520 1.00 94.56 98 THR A CA 1
ATOM 783 C C . THR A 1 98 ? 1.768 -6.821 0.609 1.00 94.56 98 THR A C 1
ATOM 785 O O . THR A 1 98 ? 1.511 -7.944 0.171 1.00 94.56 98 THR A O 1
ATOM 788 N N . TYR A 1 99 ? 0.843 -6.025 1.131 1.00 95.81 99 TYR A N 1
ATOM 789 C CA . TYR A 1 99 ? -0.556 -6.394 1.304 1.00 95.81 99 TYR A CA 1
ATOM 790 C C . TYR A 1 99 ? -1.451 -5.778 0.222 1.00 95.81 99 TYR A C 1
ATOM 792 O O . TYR A 1 99 ? -2.667 -5.944 0.260 1.00 95.81 99 TYR A O 1
ATOM 800 N N . ALA A 1 100 ? -0.875 -5.080 -0.766 1.00 95.56 100 ALA A N 1
ATOM 801 C CA . ALA A 1 100 ? -1.620 -4.276 -1.736 1.00 95.56 100 ALA A CA 1
ATOM 802 C C . ALA A 1 100 ? -2.687 -5.070 -2.516 1.00 95.56 100 ALA A C 1
ATOM 804 O O . ALA A 1 100 ? -3.764 -4.545 -2.807 1.00 95.56 100 ALA A O 1
ATOM 805 N N . VAL A 1 101 ? -2.422 -6.343 -2.835 1.00 96.31 101 VAL A N 1
ATOM 806 C CA . VAL A 1 101 ? -3.397 -7.209 -3.521 1.00 96.31 101 VAL A CA 1
ATOM 807 C C . VAL A 1 101 ? -4.542 -7.600 -2.587 1.00 96.31 101 VAL A C 1
ATOM 809 O O . VAL A 1 101 ? -5.704 -7.497 -2.988 1.00 96.31 101 VAL A O 1
ATOM 812 N N . ALA A 1 102 ? -4.246 -7.969 -1.338 1.00 97.44 102 ALA A N 1
ATOM 813 C CA . ALA A 1 102 ? -5.257 -8.236 -0.318 1.00 97.44 102 ALA A CA 1
ATOM 814 C C . ALA A 1 102 ? -6.128 -6.996 -0.038 1.00 97.44 102 ALA A C 1
ATOM 816 O O . ALA A 1 102 ? -7.354 -7.092 -0.011 1.00 97.44 102 ALA A O 1
ATOM 817 N N . GLU A 1 103 ? -5.530 -5.809 0.079 1.00 97.62 103 GLU A N 1
ATOM 818 C CA . GLU A 1 103 ? -6.262 -4.548 0.246 1.00 97.62 103 GLU A CA 1
ATOM 819 C C . GLU A 1 103 ? -7.153 -4.228 -0.965 1.00 97.62 103 GLU A C 1
ATOM 821 O O . GLU A 1 103 ? -8.313 -3.843 -0.814 1.00 97.62 103 GLU A O 1
ATOM 826 N N . MET A 1 104 ? -6.640 -4.413 -2.186 1.00 96.88 104 MET A N 1
ATOM 827 C CA . MET A 1 104 ? -7.416 -4.227 -3.414 1.00 96.88 104 MET A CA 1
ATOM 828 C C . MET A 1 104 ? -8.602 -5.196 -3.476 1.00 96.88 104 MET A C 1
ATOM 830 O O . MET A 1 104 ? -9.719 -4.789 -3.815 1.00 96.88 104 MET A O 1
ATOM 834 N N . LYS A 1 105 ? -8.390 -6.464 -3.103 1.00 97.88 105 LYS A N 1
ATOM 835 C CA . LYS A 1 105 ? -9.464 -7.454 -2.990 1.00 97.88 105 LYS A CA 1
ATOM 836 C C . LYS A 1 105 ? -10.479 -7.073 -1.916 1.00 97.88 105 LYS A C 1
ATOM 838 O O . LYS A 1 105 ? -11.669 -7.231 -2.170 1.00 97.88 105 LYS A O 1
ATOM 843 N N . PHE A 1 106 ? -10.054 -6.498 -0.792 1.00 97.88 106 PHE A N 1
ATOM 844 C CA . PHE A 1 106 ? -10.965 -5.968 0.224 1.00 97.88 106 PHE A CA 1
ATOM 845 C C . PHE A 1 106 ? -11.862 -4.861 -0.343 1.00 97.88 106 PHE A C 1
ATOM 847 O O . PHE A 1 106 ? -13.085 -4.951 -0.248 1.00 97.88 106 PHE A O 1
ATOM 854 N N . PHE A 1 107 ? -11.303 -3.858 -1.026 1.00 96.88 107 PHE A N 1
ATOM 855 C CA . PHE A 1 107 ? -12.129 -2.824 -1.664 1.00 96.88 107 PHE A CA 1
ATOM 856 C C . PHE A 1 107 ? -13.069 -3.399 -2.727 1.00 96.88 107 PHE A C 1
ATOM 858 O O . PHE A 1 107 ? -14.211 -2.958 -2.844 1.00 96.88 107 PHE A O 1
ATOM 865 N N . ARG A 1 108 ? -12.631 -4.419 -3.473 1.00 96.62 108 ARG A N 1
ATOM 866 C CA . ARG A 1 108 ? -13.491 -5.133 -4.425 1.00 96.62 108 ARG A CA 1
ATOM 867 C C . ARG A 1 108 ? -14.630 -5.875 -3.719 1.00 96.62 108 ARG A C 1
ATOM 869 O O . ARG A 1 108 ? -15.758 -5.826 -4.201 1.00 96.62 108 ARG A O 1
ATOM 876 N N . HIS A 1 109 ? -14.355 -6.529 -2.594 1.00 96.19 109 HIS A N 1
ATOM 877 C CA . HIS A 1 109 ? -15.353 -7.196 -1.758 1.00 96.19 109 HIS A CA 1
ATOM 878 C C . HIS A 1 109 ? -16.416 -6.206 -1.257 1.00 96.19 109 HIS A C 1
ATOM 880 O O . HIS A 1 109 ? -17.611 -6.458 -1.412 1.00 96.19 109 HIS A O 1
ATOM 886 N N . ILE A 1 110 ? -15.991 -5.038 -0.765 1.00 96.19 110 ILE A N 1
ATOM 887 C CA . ILE A 1 110 ? -16.887 -3.942 -0.369 1.00 96.19 110 ILE A CA 1
ATOM 888 C C . ILE A 1 110 ? -17.714 -3.440 -1.559 1.00 96.19 110 ILE A C 1
ATOM 890 O O . ILE A 1 110 ? -18.932 -3.305 -1.453 1.00 96.19 110 ILE A O 1
ATOM 894 N N . ALA A 1 111 ? -17.078 -3.195 -2.707 1.00 94.50 111 ALA A N 1
ATOM 895 C CA . ALA A 1 111 ? -17.748 -2.670 -3.895 1.00 94.50 111 ALA A CA 1
ATOM 896 C C . ALA A 1 111 ? -18.841 -3.611 -4.429 1.00 94.50 111 ALA A C 1
ATOM 898 O O . ALA A 1 111 ? -19.865 -3.133 -4.909 1.00 94.50 111 ALA A O 1
ATOM 899 N N . ARG A 1 112 ? -18.670 -4.936 -4.301 1.00 94.69 112 ARG A N 1
ATOM 900 C CA . ARG A 1 112 ? -19.695 -5.930 -4.679 1.00 94.69 112 ARG A CA 1
ATOM 901 C C . ARG A 1 112 ? -20.966 -5.841 -3.831 1.00 94.69 112 ARG A C 1
ATOM 903 O O . ARG A 1 112 ? -22.035 -6.191 -4.315 1.00 94.69 112 ARG A O 1
ATOM 910 N N . GLN A 1 113 ? -20.850 -5.388 -2.585 1.00 93.44 113 GLN A N 1
ATOM 911 C CA . GLN A 1 113 ? -21.965 -5.271 -1.638 1.00 93.44 113 GLN A CA 1
ATOM 912 C C . GLN A 1 113 ? -22.533 -3.848 -1.565 1.00 93.44 113 GLN A C 1
ATOM 914 O O . GLN A 1 113 ? -23.555 -3.604 -0.922 1.00 93.44 113 GLN A O 1
ATOM 919 N N . ALA A 1 114 ? -21.852 -2.887 -2.187 1.00 93.75 114 ALA A N 1
ATOM 920 C CA . ALA A 1 114 ? -22.193 -1.481 -2.109 1.00 93.75 114 ALA A CA 1
ATOM 921 C C . ALA A 1 114 ? -23.485 -1.168 -2.887 1.00 93.75 114 ALA A C 1
ATOM 923 O O . ALA A 1 114 ? -23.618 -1.562 -4.048 1.00 93.75 114 ALA A O 1
ATOM 924 N N . PRO A 1 115 ? -24.416 -0.385 -2.311 1.00 92.06 115 PRO A N 1
ATOM 925 C CA . PRO A 1 115 ? -25.498 0.208 -3.087 1.00 92.06 115 PRO A CA 1
ATOM 926 C C . PRO A 1 115 ? -24.967 1.099 -4.216 1.00 92.06 115 PRO A C 1
ATOM 928 O O . PRO A 1 115 ? -23.872 1.659 -4.123 1.00 92.06 115 PRO A O 1
ATOM 931 N N . ARG A 1 116 ? -25.778 1.294 -5.265 1.00 87.31 116 ARG A N 1
ATOM 932 C CA . ARG A 1 116 ? -25.418 2.126 -6.433 1.00 87.31 116 ARG A CA 1
ATOM 933 C C . ARG A 1 116 ? -25.043 3.566 -6.067 1.00 87.31 116 ARG A C 1
ATOM 935 O O . ARG A 1 116 ? -24.283 4.196 -6.792 1.00 87.31 116 ARG A O 1
ATOM 942 N N . ASP A 1 117 ? -25.576 4.088 -4.968 1.00 89.75 117 ASP A N 1
ATOM 943 C CA . ASP A 1 117 ? -25.324 5.440 -4.470 1.00 89.75 117 ASP A CA 1
ATOM 944 C C . ASP A 1 117 ? -24.222 5.502 -3.396 1.00 89.75 117 ASP A C 1
ATOM 946 O O . ASP A 1 117 ? -24.102 6.517 -2.706 1.00 89.75 117 ASP A O 1
ATOM 950 N N . SER A 1 118 ? -23.413 4.447 -3.243 1.00 92.75 118 SER A N 1
ATOM 951 C CA . SER A 1 118 ? -22.300 4.418 -2.294 1.00 92.75 118 SER A CA 1
ATOM 952 C C . SER A 1 118 ? -21.152 5.339 -2.715 1.00 92.75 118 SER A C 1
ATOM 954 O O . SER A 1 118 ? -20.738 5.388 -3.871 1.00 92.75 118 SER A O 1
ATOM 956 N N . TRP A 1 119 ? -20.620 6.079 -1.748 1.00 93.31 119 TRP A N 1
ATOM 957 C CA . TRP A 1 119 ? -19.589 7.107 -1.897 1.00 93.31 119 TRP A CA 1
ATOM 958 C C . TRP A 1 119 ? -18.303 6.754 -1.134 1.00 93.31 119 TRP A C 1
ATOM 960 O O . TRP A 1 119 ? -17.460 7.621 -0.919 1.00 93.31 119 TRP A O 1
ATOM 970 N N . HIS A 1 120 ? -18.105 5.490 -0.747 1.00 92.19 120 HIS A N 1
ATOM 971 C CA . HIS A 1 120 ? -16.913 5.062 -0.003 1.00 92.19 120 HIS A CA 1
ATOM 972 C C . HIS A 1 120 ? -15.595 5.369 -0.735 1.00 92.19 120 HIS A C 1
ATOM 974 O O . HIS A 1 120 ? -14.687 5.944 -0.139 1.00 92.19 120 HIS A O 1
ATOM 980 N N . LEU A 1 121 ? -15.503 5.101 -2.044 1.00 92.25 121 LEU A N 1
ATOM 981 C CA . LEU A 1 121 ? -14.312 5.460 -2.830 1.00 92.25 121 LEU A CA 1
ATOM 982 C C . LEU A 1 121 ? -14.173 6.974 -3.030 1.00 92.25 121 LEU A C 1
ATOM 984 O O . LEU A 1 121 ? -13.059 7.487 -3.028 1.00 92.25 121 LEU A O 1
ATOM 988 N N . ARG A 1 122 ? -15.288 7.706 -3.166 1.00 91.94 122 ARG A N 1
ATOM 989 C CA . ARG A 1 122 ? -15.269 9.177 -3.246 1.00 91.94 122 ARG A CA 1
ATOM 990 C C . ARG A 1 122 ? -14.766 9.800 -1.942 1.00 91.94 122 ARG A C 1
ATOM 992 O O . ARG A 1 122 ? -14.040 10.785 -1.996 1.00 91.94 122 ARG A O 1
ATOM 999 N N . CYS A 1 123 ? -15.101 9.200 -0.798 1.00 91.38 123 CYS A N 1
ATOM 1000 C CA . CYS A 1 123 ? -14.584 9.583 0.517 1.00 91.38 123 CYS A CA 1
ATOM 1001 C C . CYS A 1 123 ? -13.062 9.454 0.546 1.00 91.38 123 CYS A C 1
ATOM 1003 O O . CYS A 1 123 ? -12.370 10.429 0.819 1.00 91.38 123 CYS A O 1
ATOM 1005 N N . LEU A 1 124 ? -12.541 8.291 0.145 1.00 91.12 124 LEU A N 1
ATOM 1006 C CA . LEU A 1 124 ? -11.100 8.060 0.089 1.00 91.12 124 LEU A CA 1
ATOM 1007 C C . LEU A 1 124 ? -10.385 9.006 -0.892 1.00 91.12 124 LEU A C 1
ATOM 1009 O O . LEU A 1 124 ? -9.321 9.523 -0.570 1.00 91.12 124 LEU A O 1
ATOM 1013 N N . GLN A 1 125 ? -10.971 9.268 -2.065 1.00 92.06 125 GLN A N 1
ATOM 1014 C CA . GLN A 1 125 ? -10.415 10.206 -3.049 1.00 92.06 125 GLN A CA 1
ATOM 1015 C C . GLN A 1 125 ? -10.334 11.638 -2.510 1.00 92.06 125 GLN A C 1
ATOM 1017 O O . GLN A 1 125 ? -9.311 12.295 -2.689 1.00 92.06 125 GLN A O 1
ATOM 1022 N N . LEU A 1 126 ? -11.388 12.120 -1.844 1.00 91.44 126 LEU A N 1
ATOM 1023 C CA . LEU A 1 126 ? -11.403 13.468 -1.276 1.00 91.44 126 LEU A CA 1
ATOM 1024 C C . LEU A 1 126 ? -10.413 13.596 -0.114 1.00 91.44 126 LEU A C 1
ATOM 1026 O O . LEU A 1 126 ? -9.683 14.577 -0.046 1.00 91.44 126 LEU A O 1
ATOM 1030 N N . LEU A 1 127 ? -10.330 12.580 0.744 1.00 89.50 127 LEU A N 1
ATOM 1031 C CA . LEU A 1 127 ? -9.341 12.506 1.818 1.00 89.50 127 LEU A CA 1
ATOM 1032 C C . LEU A 1 127 ? -7.904 12.517 1.280 1.00 89.50 127 LEU A C 1
ATOM 1034 O O . LEU A 1 127 ? -7.071 13.275 1.764 1.00 89.50 127 LEU A O 1
ATOM 1038 N N . ALA A 1 128 ? -7.616 11.730 0.241 1.00 88.75 128 ALA A N 1
ATOM 1039 C CA . ALA A 1 128 ? -6.302 11.724 -0.398 1.00 88.75 128 ALA A CA 1
ATOM 1040 C C . ALA A 1 128 ? -5.946 13.088 -1.013 1.00 88.75 128 ALA A C 1
ATOM 1042 O O . ALA A 1 128 ? -4.793 13.503 -0.951 1.00 88.75 128 ALA A O 1
ATOM 1043 N N . TYR A 1 129 ? -6.931 13.798 -1.573 1.00 88.50 129 TYR A N 1
ATOM 1044 C CA . TYR A 1 129 ? -6.739 15.156 -2.077 1.00 88.50 129 TYR A CA 1
ATOM 1045 C C . TYR A 1 129 ? -6.497 16.165 -0.944 1.00 88.50 129 TYR A C 1
ATOM 1047 O O . TYR A 1 129 ? -5.602 17.000 -1.046 1.00 88.50 129 TYR A O 1
ATOM 1055 N N . ALA A 1 130 ? -7.243 16.062 0.160 1.00 86.12 130 ALA A N 1
ATOM 1056 C CA . ALA A 1 130 ? -7.099 16.941 1.321 1.00 86.12 130 ALA A CA 1
ATOM 1057 C C . ALA A 1 130 ? -5.710 16.841 1.979 1.00 86.12 130 ALA A C 1
ATOM 1059 O O . ALA A 1 130 ? -5.229 17.823 2.543 1.00 86.12 130 ALA A O 1
ATOM 1060 N N . LEU A 1 131 ? -5.036 15.692 1.845 1.00 85.69 131 LEU A N 1
ATOM 1061 C CA . LEU A 1 131 ? -3.668 15.475 2.323 1.00 85.69 131 LEU A CA 1
ATOM 1062 C C . LEU A 1 131 ? -2.572 16.162 1.501 1.00 85.69 131 LEU A C 1
ATOM 1064 O O . LEU A 1 131 ? -1.418 16.148 1.922 1.00 85.69 131 LEU A O 1
ATOM 1068 N N . LEU A 1 132 ? -2.868 16.748 0.336 1.00 82.19 132 LEU A N 1
ATOM 1069 C CA . LEU A 1 132 ? -1.834 17.383 -0.485 1.00 82.19 132 LEU A CA 1
ATOM 1070 C C . LEU A 1 132 ? -1.120 18.500 0.296 1.00 82.19 132 LEU A C 1
ATOM 1072 O O . LEU A 1 132 ? -1.713 19.528 0.618 1.00 82.19 132 LEU A O 1
ATOM 1076 N N . GLY A 1 133 ? 0.163 18.303 0.605 1.00 77.25 133 GLY A N 1
ATOM 1077 C CA . GLY A 1 133 ? 0.949 19.241 1.413 1.00 77.25 133 GLY A CA 1
ATOM 1078 C C . GLY A 1 133 ? 0.776 19.094 2.930 1.00 77.25 133 GLY A C 1
ATOM 1079 O O . GLY A 1 133 ? 1.128 20.022 3.646 1.00 77.25 133 GLY A O 1
ATOM 1080 N N . ILE A 1 134 ? 0.239 17.969 3.412 1.00 83.75 134 ILE A N 1
ATOM 1081 C CA . ILE A 1 134 ? 0.198 17.577 4.831 1.00 83.75 134 ILE A CA 1
ATOM 1082 C C . ILE A 1 134 ? 1.089 16.340 5.018 1.00 83.75 134 ILE A C 1
ATOM 1084 O O . ILE A 1 134 ? 1.208 15.524 4.105 1.00 83.75 134 ILE A O 1
ATOM 1088 N N . GLY A 1 135 ? 1.725 16.187 6.183 1.00 80.94 135 GLY A N 1
ATOM 1089 C CA . GLY A 1 135 ? 2.688 15.110 6.450 1.00 80.94 135 GLY A CA 1
ATOM 1090 C C . GLY A 1 135 ? 2.094 13.705 6.634 1.00 80.94 135 GLY A C 1
ATOM 1091 O O . GLY A 1 135 ? 2.845 12.730 6.703 1.00 80.94 135 GLY A O 1
ATOM 1092 N N . PHE A 1 136 ? 0.765 13.545 6.648 1.00 85.50 136 PHE A N 1
ATOM 1093 C CA . PHE A 1 136 ? 0.145 12.217 6.668 1.00 85.50 136 PHE A CA 1
ATOM 1094 C C . PHE A 1 136 ? 0.221 11.518 5.309 1.00 85.50 136 PHE A C 1
ATOM 1096 O O . PHE A 1 136 ? -0.103 12.085 4.266 1.00 85.50 136 PHE A O 1
ATOM 1103 N N . SER A 1 137 ? 0.552 10.226 5.329 1.00 88.50 137 SER A N 1
ATOM 1104 C CA . SER A 1 137 ? 0.512 9.401 4.124 1.00 88.50 137 SER A CA 1
ATOM 1105 C C . SER A 1 137 ? -0.928 9.082 3.705 1.00 88.50 137 SER A C 1
ATOM 1107 O O . SER A 1 137 ? -1.828 8.886 4.529 1.00 88.50 137 SER A O 1
ATOM 1109 N N . THR A 1 138 ? -1.148 8.927 2.399 1.00 91.31 138 THR A N 1
ATOM 1110 C CA . THR A 1 138 ? -2.420 8.413 1.862 1.00 91.31 138 THR A CA 1
ATOM 1111 C C . THR A 1 138 ? -2.722 6.995 2.359 1.00 91.31 138 THR A C 1
ATOM 1113 O O . THR A 1 138 ? -3.889 6.618 2.480 1.00 91.31 138 THR A O 1
ATOM 1116 N N . TYR A 1 139 ? -1.688 6.222 2.709 1.00 93.06 139 TYR A N 1
ATOM 1117 C CA . TYR A 1 139 ? -1.817 4.888 3.293 1.00 93.06 139 TYR A CA 1
ATOM 1118 C C . TYR A 1 139 ? -2.453 4.917 4.691 1.00 93.06 139 TYR A C 1
ATOM 1120 O O . TYR A 1 139 ? -3.277 4.052 4.995 1.00 93.06 139 TYR A O 1
ATOM 1128 N N . THR A 1 140 ? -2.157 5.937 5.506 1.00 93.94 140 THR A N 1
ATOM 1129 C CA . THR A 1 140 ? -2.784 6.147 6.822 1.00 93.94 140 THR A CA 1
ATOM 1130 C C . THR A 1 140 ? -4.298 6.305 6.687 1.00 93.94 140 THR A C 1
ATOM 1132 O O . THR A 1 140 ? -5.058 5.566 7.313 1.00 93.94 140 THR A O 1
ATOM 1135 N N . LEU A 1 141 ? -4.762 7.214 5.820 1.00 93.19 141 LEU A N 1
ATOM 1136 C CA . LEU A 1 141 ? -6.203 7.425 5.628 1.00 93.19 141 LEU A CA 1
ATOM 1137 C C . LEU A 1 141 ? -6.881 6.229 4.966 1.00 93.19 141 LEU A C 1
ATOM 1139 O O . LEU A 1 141 ? -7.995 5.876 5.349 1.00 93.19 141 LEU A O 1
ATOM 1143 N N . LYS A 1 142 ? -6.207 5.560 4.024 1.00 96.00 142 LYS A N 1
ATOM 1144 C CA . LYS A 1 142 ? -6.702 4.306 3.444 1.00 96.00 142 LYS A CA 1
ATOM 1145 C C . LYS A 1 142 ? -6.928 3.255 4.530 1.00 96.00 142 LYS A C 1
ATOM 1147 O O . LYS A 1 142 ? -8.018 2.698 4.588 1.00 96.00 142 LYS A O 1
ATOM 1152 N N . THR A 1 143 ? -5.955 3.048 5.416 1.00 97.31 143 THR A N 1
ATOM 1153 C CA . THR A 1 143 ? -6.058 2.100 6.536 1.00 97.31 143 THR A CA 1
ATOM 1154 C C . THR A 1 143 ? -7.241 2.431 7.447 1.00 97.31 143 THR A C 1
ATOM 1156 O O . THR A 1 143 ? -8.043 1.554 7.757 1.00 97.31 143 THR A O 1
ATOM 1159 N N . ILE A 1 144 ? -7.419 3.704 7.813 1.00 97.19 144 ILE A N 1
ATOM 1160 C CA . ILE A 1 144 ? -8.561 4.150 8.627 1.00 97.19 144 ILE A CA 1
ATOM 1161 C C . ILE A 1 144 ? -9.893 3.887 7.915 1.00 97.19 144 ILE A C 1
ATOM 1163 O O . ILE A 1 144 ? -10.821 3.341 8.510 1.00 97.19 144 ILE A O 1
ATOM 1167 N N . VAL A 1 145 ? -9.999 4.233 6.630 1.00 96.81 145 VAL A N 1
ATOM 1168 C CA . VAL A 1 145 ? -11.214 3.984 5.841 1.00 96.81 145 VAL A CA 1
ATOM 1169 C C . VAL A 1 145 ? -11.502 2.487 5.733 1.00 96.81 145 VAL A C 1
ATOM 1171 O O . VAL A 1 145 ? -12.665 2.102 5.801 1.00 96.81 145 VAL A O 1
ATOM 1174 N N . MET A 1 146 ? -10.482 1.635 5.613 1.00 97.94 146 MET A N 1
ATOM 1175 C CA . MET A 1 146 ? -10.661 0.181 5.617 1.00 97.94 146 MET A CA 1
ATOM 1176 C C . MET A 1 146 ? -11.199 -0.321 6.965 1.00 97.94 146 MET A C 1
ATOM 1178 O O . MET A 1 146 ? -12.192 -1.047 6.973 1.00 97.94 146 MET A O 1
ATOM 1182 N N . HIS A 1 147 ? -10.649 0.139 8.096 1.00 97.81 147 HIS A N 1
ATOM 1183 C CA . HIS A 1 147 ? -11.186 -0.158 9.437 1.00 97.81 147 HIS A CA 1
ATOM 1184 C C . HIS A 1 147 ? -12.645 0.293 9.597 1.00 97.81 147 HIS A C 1
ATOM 1186 O O . HIS A 1 147 ? -13.489 -0.446 10.111 1.00 97.81 147 HIS A O 1
ATOM 1192 N N . LEU A 1 148 ? -12.982 1.485 9.099 1.00 97.25 148 LEU A N 1
ATOM 1193 C CA . LEU A 1 148 ? -14.356 1.987 9.106 1.00 97.25 148 LEU A CA 1
ATOM 1194 C C . LEU A 1 148 ? -15.275 1.170 8.188 1.00 97.25 148 LEU A C 1
ATOM 1196 O O . LEU A 1 148 ? -16.410 0.899 8.562 1.00 97.25 148 LEU A O 1
ATOM 1200 N N . LEU A 1 149 ? -14.820 0.756 7.005 1.00 96.81 149 LEU A N 1
ATOM 1201 C CA . LEU A 1 149 ? -15.593 -0.092 6.085 1.00 96.81 149 LEU A CA 1
ATOM 1202 C C . LEU A 1 149 ? -15.839 -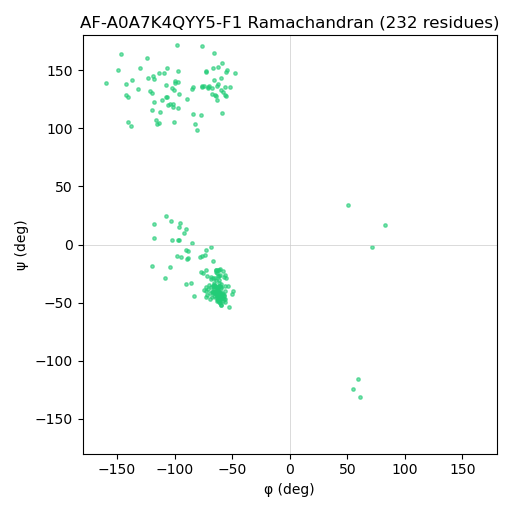1.492 6.645 1.00 96.81 149 LEU A C 1
ATOM 1204 O O . LEU A 1 149 ? -16.853 -2.109 6.333 1.00 96.81 149 LEU A O 1
ATOM 1208 N N . ASN A 1 150 ? -14.923 -1.970 7.479 1.00 95.69 150 ASN A N 1
ATOM 1209 C CA . ASN A 1 150 ? -15.020 -3.263 8.136 1.00 95.69 150 ASN A CA 1
ATOM 1210 C C . ASN A 1 150 ? -16.029 -3.267 9.300 1.00 95.69 150 ASN A C 1
ATOM 1212 O O . ASN A 1 150 ? -16.577 -4.305 9.649 1.00 95.69 150 ASN A O 1
ATOM 1216 N N . THR A 1 151 ? -16.304 -2.101 9.894 1.00 95.12 151 THR A N 1
ATOM 1217 C CA . THR A 1 151 ? -17.198 -1.962 11.060 1.00 95.12 151 THR A CA 1
ATOM 1218 C C . THR A 1 151 ? -18.539 -1.307 10.729 1.00 95.12 151 THR A C 1
ATOM 1220 O O . THR A 1 151 ? -19.551 -1.580 11.376 1.00 95.12 151 THR A O 1
ATOM 1223 N N . ILE A 1 152 ? -18.582 -0.443 9.714 1.00 95.38 152 ILE A N 1
ATOM 1224 C CA . ILE A 1 152 ? -19.784 0.265 9.275 1.00 95.38 152 ILE A CA 1
ATOM 1225 C C . ILE A 1 152 ? -20.282 -0.368 7.974 1.00 95.38 152 ILE A C 1
ATOM 1227 O O . ILE A 1 152 ? -19.591 -0.265 6.957 1.00 95.38 152 ILE A O 1
ATOM 1231 N N . PRO A 1 153 ? -21.519 -0.906 7.946 1.00 93.69 153 PRO A N 1
ATOM 1232 C CA . PRO A 1 153 ? -22.094 -1.483 6.738 1.00 93.69 153 PRO A CA 1
ATOM 1233 C C . PRO A 1 153 ? -22.015 -0.526 5.550 1.00 93.69 153 PRO A C 1
ATOM 1235 O O . PRO A 1 153 ? -22.370 0.651 5.672 1.00 93.69 153 PRO A O 1
ATOM 1238 N N . VAL A 1 154 ? -21.616 -1.035 4.381 1.00 93.06 154 VAL A N 1
ATOM 1239 C CA . VAL A 1 154 ? -21.421 -0.233 3.158 1.00 93.06 154 VAL A CA 1
ATOM 1240 C C . VAL A 1 154 ? -22.685 0.526 2.717 1.00 93.06 154 VAL A C 1
ATOM 1242 O O . VAL A 1 154 ? -22.600 1.584 2.092 1.00 93.06 154 VAL A O 1
ATOM 1245 N N . SER A 1 155 ? -23.869 0.066 3.129 1.00 91.88 155 SER A N 1
ATOM 1246 C CA . SER A 1 155 ? -25.142 0.772 2.938 1.00 91.88 155 SER A CA 1
ATOM 1247 C C . SER A 1 155 ? -25.215 2.138 3.632 1.00 91.88 155 SER A C 1
ATOM 1249 O O . SER A 1 155 ? -25.976 3.006 3.215 1.00 91.88 155 SER A O 1
ATOM 1251 N N . ARG A 1 156 ? -24.390 2.376 4.659 1.00 93.94 156 ARG A N 1
ATOM 1252 C CA . ARG A 1 156 ? -24.279 3.658 5.382 1.00 93.94 156 ARG A CA 1
ATOM 1253 C C . ARG A 1 156 ? -23.214 4.596 4.809 1.00 93.94 156 ARG A C 1
ATOM 1255 O O . ARG A 1 156 ? -22.901 5.617 5.431 1.00 93.94 156 ARG A O 1
ATOM 1262 N N . TRP A 1 157 ? -22.673 4.263 3.640 1.00 94.88 157 TRP A N 1
ATOM 1263 C CA . TRP A 1 157 ? -21.709 5.075 2.898 1.00 94.88 157 TRP A CA 1
ATOM 1264 C C . TRP A 1 157 ? -22.347 5.804 1.714 1.00 94.88 157 TRP A C 1
ATOM 1266 O O . TRP A 1 157 ? -21.643 6.198 0.792 1.00 94.88 157 TRP A O 1
ATOM 1276 N N . GLY A 1 158 ? -23.670 5.978 1.713 1.00 92.88 158 GLY A N 1
ATOM 1277 C CA . GLY A 1 158 ? -24.376 6.724 0.676 1.00 92.88 158 GLY A CA 1
ATOM 1278 C C . GLY A 1 158 ? -24.019 8.214 0.653 1.00 92.88 158 GLY A C 1
ATOM 1279 O O . GLY A 1 158 ? -23.482 8.773 1.616 1.00 92.88 158 GLY A O 1
ATOM 1280 N N . ARG A 1 159 ? -24.381 8.891 -0.442 1.00 91.44 159 ARG A N 1
ATOM 1281 C CA . ARG A 1 159 ? -24.141 10.335 -0.649 1.00 91.44 159 ARG A CA 1
ATOM 1282 C C . ARG A 1 159 ? -24.584 11.207 0.532 1.00 91.44 159 ARG A C 1
ATOM 1284 O O . ARG A 1 159 ? -23.899 12.162 0.882 1.00 91.44 159 ARG A O 1
ATOM 1291 N N . ARG A 1 160 ? -25.725 10.890 1.155 1.00 91.50 160 ARG A N 1
ATOM 1292 C CA . ARG A 1 160 ? -26.299 11.680 2.264 1.00 91.50 160 ARG A CA 1
ATOM 1293 C C . ARG A 1 160 ? -25.461 11.609 3.541 1.00 91.50 160 ARG A C 1
ATOM 1295 O O . ARG A 1 160 ? -25.484 12.542 4.333 1.00 91.50 160 ARG A O 1
ATOM 1302 N N . GLN A 1 161 ? -24.730 10.516 3.750 1.00 91.81 161 GLN A N 1
ATOM 1303 C CA . GLN A 1 161 ? -23.881 10.309 4.925 1.00 91.81 161 GLN A CA 1
ATOM 1304 C C . GLN A 1 161 ? -22.417 10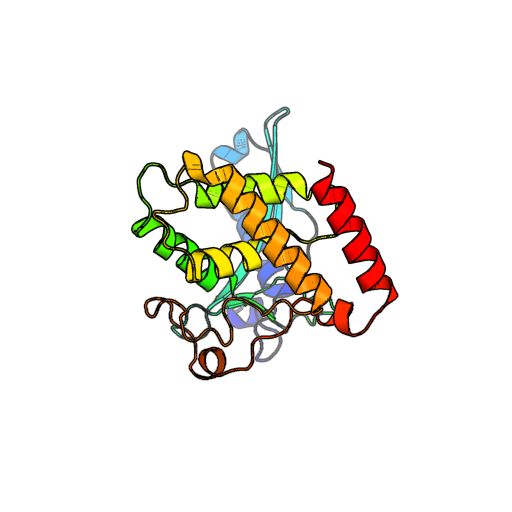.674 4.660 1.00 91.81 161 GLN A C 1
ATOM 1306 O O . GLN A 1 161 ? -21.585 10.494 5.543 1.00 91.81 161 GLN A O 1
ATOM 1311 N N . PHE A 1 162 ? -22.091 11.191 3.475 1.00 90.31 162 PHE A N 1
ATOM 1312 C CA . PHE A 1 162 ? -20.722 11.465 3.049 1.00 90.31 162 PHE A CA 1
ATOM 1313 C C . PHE A 1 162 ? -19.931 12.328 4.044 1.00 90.31 162 PHE A C 1
ATOM 1315 O O . PHE A 1 162 ? -18.890 11.895 4.529 1.00 90.31 162 PHE A O 1
ATOM 1322 N N . LEU A 1 163 ? -20.463 13.497 4.423 1.00 91.69 163 LEU A N 1
ATOM 1323 C CA . LEU A 1 163 ? -19.814 14.390 5.395 1.00 91.69 163 LEU A CA 1
ATOM 1324 C C . LEU A 1 163 ? -19.616 13.715 6.756 1.00 91.69 163 LEU A C 1
ATOM 1326 O O . LEU A 1 163 ? -18.583 13.889 7.396 1.00 91.69 163 LEU A O 1
ATOM 1330 N N . ARG A 1 164 ? -20.571 12.875 7.171 1.00 94.62 164 ARG A N 1
ATOM 1331 C CA . ARG A 1 164 ? -20.437 12.080 8.392 1.00 94.62 164 ARG A CA 1
ATOM 1332 C C . ARG A 1 164 ? -19.285 11.079 8.282 1.00 94.62 164 ARG A C 1
ATOM 1334 O O . ARG A 1 164 ? -18.541 10.947 9.239 1.00 94.62 164 ARG A O 1
ATOM 1341 N N . ARG A 1 165 ? -19.093 10.415 7.134 1.00 95.31 165 ARG A N 1
ATOM 1342 C CA . ARG A 1 165 ? -17.972 9.474 6.928 1.00 95.31 165 ARG A CA 1
ATOM 1343 C C . ARG A 1 165 ? -16.612 10.172 6.942 1.00 95.31 165 ARG A C 1
ATOM 1345 O O . ARG A 1 165 ? -15.657 9.600 7.463 1.00 95.31 165 ARG A O 1
ATOM 1352 N N . LEU A 1 166 ? -16.531 11.400 6.428 1.00 93.00 166 LEU A N 1
ATOM 1353 C CA . LEU A 1 166 ? -15.333 12.231 6.575 1.00 93.00 166 LEU A CA 1
ATOM 1354 C C . LEU A 1 166 ? -15.073 12.555 8.050 1.00 93.00 166 LEU A C 1
ATOM 1356 O O . LEU A 1 166 ? -13.973 12.318 8.537 1.00 93.00 166 LEU A O 1
ATOM 1360 N N . GLY A 1 167 ? -16.103 12.999 8.777 1.00 94.00 167 GLY A N 1
ATOM 1361 C CA . GLY A 1 167 ? -16.014 13.262 10.216 1.00 94.00 167 GLY A CA 1
ATOM 1362 C C . GLY A 1 167 ? -15.603 12.031 11.029 1.00 94.00 167 GLY A C 1
ATOM 1363 O O . GLY A 1 167 ? -14.727 12.127 11.880 1.00 94.00 167 GLY A O 1
ATOM 1364 N N . ASP A 1 168 ? -16.160 10.860 10.718 1.00 96.50 168 ASP A N 1
ATOM 1365 C CA . ASP A 1 168 ? -15.791 9.594 11.360 1.00 96.50 168 ASP A CA 1
ATOM 1366 C C . ASP A 1 168 ? -14.327 9.221 11.068 1.00 96.50 168 ASP A C 1
ATOM 1368 O O . ASP A 1 168 ? -13.630 8.725 11.951 1.00 96.50 168 ASP A O 1
ATOM 1372 N N . THR A 1 169 ? -13.831 9.513 9.860 1.00 95.12 169 THR A N 1
ATOM 1373 C CA . THR A 1 169 ? -12.421 9.296 9.487 1.00 95.12 169 THR A CA 1
ATOM 1374 C C . THR A 1 169 ? -11.489 10.224 10.263 1.00 95.12 169 THR A C 1
ATOM 1376 O O . THR A 1 169 ? -10.498 9.765 10.829 1.00 95.12 169 THR A O 1
ATOM 1379 N N . MET A 1 170 ? -11.836 11.509 10.359 1.00 94.38 170 MET A N 1
ATOM 1380 C CA . MET A 1 170 ? -11.077 12.488 11.142 1.00 94.38 170 MET A CA 1
ATOM 1381 C C . MET A 1 170 ? -11.086 12.151 12.633 1.00 94.38 170 MET A C 1
ATOM 1383 O O . MET A 1 170 ? -10.048 12.196 13.290 1.00 94.38 170 MET A O 1
ATOM 1387 N N . GLN A 1 171 ? -12.233 11.733 13.166 1.00 96.81 171 GLN A N 1
ATOM 1388 C CA . GLN A 1 171 ? -12.340 11.308 14.555 1.00 96.81 171 GLN A CA 1
ATOM 1389 C C . GLN A 1 171 ? -11.512 10.047 14.828 1.00 96.81 171 GLN A C 1
ATOM 1391 O O . GLN A 1 171 ? -10.845 9.972 15.860 1.00 96.81 171 GLN A O 1
ATOM 1396 N N . TYR A 1 172 ? -11.512 9.074 13.913 1.00 97.69 172 TYR A N 1
ATOM 1397 C CA . TYR A 1 172 ? -10.666 7.889 14.035 1.00 97.69 172 TYR A CA 1
ATOM 1398 C C . TYR A 1 172 ? -9.185 8.281 14.038 1.00 97.69 172 TYR A C 1
ATOM 1400 O O . TYR A 1 172 ? -8.452 7.865 14.933 1.00 97.69 172 TYR A O 1
ATOM 1408 N N . LEU A 1 173 ? -8.756 9.144 13.107 1.00 96.12 173 LEU A N 1
ATOM 1409 C CA . LEU A 1 173 ? -7.383 9.653 13.058 1.00 96.12 173 LEU A CA 1
ATOM 1410 C C . LEU A 1 173 ? -6.990 10.336 14.374 1.00 96.12 173 LEU A C 1
ATOM 1412 O O . LEU A 1 173 ? -5.941 10.026 14.936 1.00 96.12 173 LEU A O 1
ATOM 1416 N N . ARG A 1 174 ? -7.854 11.204 14.912 1.00 96.62 174 ARG A N 1
ATOM 1417 C CA . ARG A 1 174 ? -7.641 11.868 16.204 1.00 96.62 174 ARG A CA 1
ATOM 1418 C C . ARG A 1 174 ? -7.430 10.866 17.335 1.00 96.62 174 ARG A C 1
ATOM 1420 O O . ARG A 1 174 ? -6.486 11.007 18.109 1.00 96.62 174 ARG A O 1
ATOM 1427 N N . VAL A 1 175 ? -8.302 9.864 17.443 1.00 97.94 175 VAL A N 1
ATOM 1428 C CA . VAL A 1 175 ? -8.205 8.834 18.489 1.00 97.94 175 VAL A CA 1
ATOM 1429 C C . VAL A 1 175 ? -6.929 8.007 18.315 1.00 97.94 175 VAL A C 1
ATOM 1431 O O . VAL A 1 175 ? -6.239 7.748 19.300 1.00 97.94 175 VAL A O 1
ATOM 1434 N N . SER A 1 176 ? -6.569 7.645 17.082 1.00 97.69 176 SER A N 1
ATOM 1435 C CA . SER A 1 176 ? -5.313 6.952 16.777 1.00 97.69 176 SER A CA 1
ATOM 1436 C C . SER A 1 176 ? -4.082 7.774 17.156 1.00 97.69 176 SER A C 1
ATOM 1438 O O . SER A 1 176 ? -3.147 7.230 17.736 1.00 97.69 176 SER A O 1
ATOM 1440 N N . LEU A 1 177 ? -4.084 9.088 16.917 1.00 96.75 177 LEU A N 1
ATOM 1441 C CA . LEU A 1 177 ? -3.006 9.987 17.344 1.00 96.75 177 LEU A CA 1
ATOM 1442 C C . LEU A 1 177 ? -2.912 10.089 18.867 1.00 96.75 177 LEU A C 1
ATOM 1444 O O . LEU A 1 177 ? -1.813 10.047 19.414 1.00 96.75 177 LEU A O 1
ATOM 1448 N N . GLN A 1 178 ? -4.044 10.185 19.568 1.00 96.88 178 GLN A N 1
ATOM 1449 C CA . GLN A 1 178 ? -4.073 10.211 21.036 1.00 96.88 178 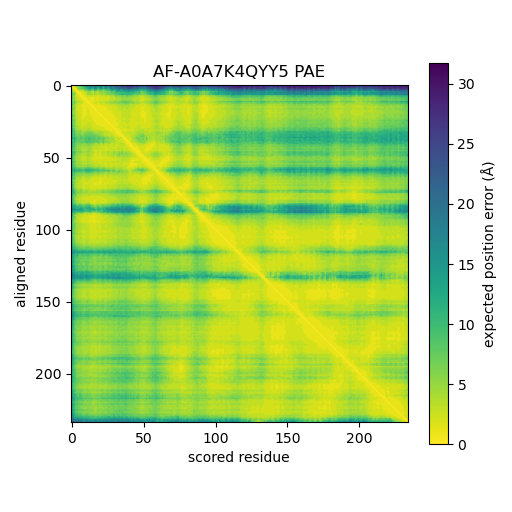GLN A CA 1
ATOM 1450 C C . GLN A 1 178 ? -3.514 8.917 21.635 1.00 96.88 178 GLN A C 1
ATOM 1452 O O . GLN A 1 178 ? -2.727 8.963 22.577 1.00 96.88 178 GLN A O 1
ATOM 1457 N N . LYS A 1 179 ? -3.881 7.769 21.056 1.00 97.31 179 LYS A N 1
ATOM 1458 C CA . LYS A 1 179 ? -3.368 6.449 21.450 1.00 97.31 179 LYS A CA 1
ATOM 1459 C C . LYS A 1 179 ? -1.962 6.157 20.921 1.00 97.31 179 LYS A C 1
ATOM 1461 O O . LYS A 1 179 ? -1.375 5.158 21.319 1.00 97.31 179 LYS A O 1
ATOM 1466 N N . LYS A 1 180 ? -1.443 6.988 20.007 1.00 97.25 180 LYS A N 1
ATOM 1467 C CA . LYS A 1 180 ? -0.216 6.743 19.229 1.00 97.25 180 LYS A CA 1
ATOM 1468 C C . LYS A 1 180 ? -0.224 5.367 18.552 1.00 97.25 180 LYS A C 1
ATOM 1470 O O . LYS A 1 180 ? 0.806 4.703 18.438 1.00 97.25 180 LYS A O 1
ATOM 1475 N N . CYS A 1 181 ? -1.413 4.932 18.140 1.00 97.38 181 CYS A N 1
ATOM 1476 C CA . CYS A 1 181 ? -1.642 3.602 17.609 1.00 97.38 181 CYS A CA 1
ATOM 1477 C C . CYS A 1 181 ? -2.617 3.622 16.431 1.00 97.38 181 CYS A C 1
ATOM 1479 O O . CYS A 1 181 ? -3.735 4.140 16.529 1.00 97.38 181 CYS A O 1
ATOM 1481 N N . LEU A 1 182 ? -2.180 3.031 15.324 1.00 97.56 182 LEU A N 1
ATOM 1482 C CA . LEU A 1 182 ? -3.010 2.696 14.179 1.00 97.56 182 LEU A CA 1
ATOM 1483 C C . LEU A 1 182 ? -2.605 1.307 13.695 1.00 97.56 182 LEU A C 1
ATOM 1485 O O . LEU A 1 182 ? -1.597 1.158 13.010 1.00 97.56 182 LEU A O 1
ATOM 1489 N N . ASP A 1 183 ? -3.399 0.308 14.046 1.00 97.50 183 ASP A N 1
ATOM 1490 C CA . ASP A 1 183 ? -3.155 -1.075 13.655 1.00 97.50 183 ASP A CA 1
ATOM 1491 C C . ASP A 1 183 ? -3.225 -1.244 12.133 1.00 97.50 183 ASP A C 1
ATOM 1493 O O . ASP A 1 183 ? -4.130 -0.718 11.469 1.00 97.50 183 ASP A O 1
ATOM 1497 N N . HIS A 1 184 ? -2.281 -1.996 11.570 1.00 96.94 184 HIS A N 1
ATOM 1498 C CA . HIS A 1 184 ? -2.325 -2.407 10.173 1.00 96.94 184 HIS A CA 1
ATOM 1499 C C . HIS A 1 184 ? -3.636 -3.158 9.881 1.00 96.94 184 HIS A C 1
ATOM 1501 O O . HIS A 1 184 ? -4.049 -4.024 10.643 1.00 96.94 184 HIS A O 1
ATOM 1507 N N . PHE A 1 185 ? -4.303 -2.855 8.762 1.00 97.62 185 PHE A N 1
ATOM 1508 C CA . PHE A 1 185 ? -5.654 -3.374 8.513 1.00 97.62 185 PHE A CA 1
ATOM 1509 C C . PHE A 1 185 ? -5.725 -4.879 8.199 1.00 97.62 185 PHE A C 1
ATOM 1511 O O . PHE A 1 185 ? -6.694 -5.538 8.571 1.00 97.62 185 PHE A O 1
ATOM 1518 N N . VAL A 1 186 ? -4.754 -5.402 7.443 1.00 96.94 186 VAL A N 1
ATOM 1519 C CA . VAL A 1 186 ? -4.794 -6.788 6.929 1.00 96.94 186 VAL A CA 1
ATOM 1520 C C . VAL A 1 186 ? -4.293 -7.812 7.954 1.00 96.94 186 VAL A C 1
ATOM 1522 O O . VAL A 1 186 ? -4.913 -8.856 8.131 1.00 96.94 186 VAL A O 1
ATOM 1525 N N . VAL A 1 187 ? -3.181 -7.519 8.627 1.00 96.44 187 VAL A N 1
ATOM 1526 C CA . VAL A 1 187 ? -2.528 -8.413 9.594 1.00 96.44 187 VAL A CA 1
ATOM 1527 C C . VAL A 1 187 ? -3.311 -8.412 10.905 1.00 96.44 187 VAL A C 1
ATOM 1529 O O . VAL A 1 187 ? -3.727 -7.353 11.359 1.00 96.44 187 VAL A O 1
ATOM 1532 N N . GLY A 1 188 ? -3.540 -9.583 11.498 1.00 94.69 188 GLY A N 1
ATOM 1533 C CA . GLY A 1 188 ? -4.221 -9.729 12.791 1.00 94.69 188 GLY A CA 1
ATOM 1534 C C . GLY A 1 188 ? -5.727 -9.442 12.786 1.00 94.69 188 GLY A C 1
ATOM 1535 O O . GLY A 1 188 ? -6.398 -9.588 13.811 1.00 94.69 188 GLY A O 1
ATOM 1536 N N . ASN A 1 189 ? -6.300 -9.052 11.643 1.00 94.62 189 ASN A N 1
ATOM 1537 C CA . ASN A 1 189 ? -7.717 -8.733 11.539 1.00 94.62 189 ASN A CA 1
ATOM 1538 C C . ASN A 1 189 ? -8.573 -10.004 11.411 1.00 94.62 189 ASN A C 1
ATOM 1540 O O . ASN A 1 189 ? -8.788 -10.533 10.321 1.00 94.62 189 ASN A O 1
ATOM 1544 N N . GLN A 1 190 ? -9.141 -10.445 12.536 1.00 90.81 190 GLN A N 1
ATOM 1545 C CA . GLN A 1 190 ? -10.007 -11.634 12.619 1.00 90.81 190 GLN A CA 1
ATOM 1546 C C . GLN A 1 190 ? -11.296 -11.535 11.790 1.00 90.81 190 GLN A C 1
ATOM 1548 O O . GLN A 1 190 ? -11.905 -12.546 11.451 1.00 90.81 190 GLN A O 1
ATOM 1553 N N . THR A 1 191 ? -11.728 -10.315 11.472 1.00 92.56 191 THR A N 1
ATOM 1554 C CA . THR A 1 191 ? -12.954 -10.049 10.701 1.00 92.56 191 THR A CA 1
ATOM 1555 C C . THR A 1 191 ? -12.689 -9.825 9.213 1.00 92.56 191 THR A C 1
ATOM 1557 O O . THR A 1 191 ? -13.615 -9.532 8.459 1.00 92.56 191 THR A O 1
ATOM 1560 N N . PHE A 1 192 ? -11.435 -9.965 8.773 1.00 94.25 192 PHE A N 1
ATOM 1561 C CA . PHE A 1 192 ? -11.065 -9.783 7.377 1.00 94.25 192 PHE A CA 1
ATOM 1562 C C . PHE A 1 192 ? -11.778 -10.817 6.477 1.00 94.25 192 PHE A C 1
ATOM 1564 O O . PHE A 1 192 ? -11.878 -11.989 6.859 1.00 94.25 192 PHE A O 1
ATOM 1571 N N . PRO A 1 193 ? -12.294 -10.428 5.290 1.00 95.00 193 PRO A N 1
ATOM 1572 C CA . PRO A 1 193 ? -13.111 -11.314 4.462 1.00 95.00 193 PRO A CA 1
ATOM 1573 C C . PRO A 1 193 ? -12.423 -12.643 4.133 1.00 95.00 193 PRO A C 1
ATOM 1575 O O . PRO A 1 193 ? -11.320 -12.667 3.590 1.00 95.00 193 PRO A O 1
ATOM 1578 N N . GLN A 1 194 ? -13.110 -13.759 4.395 1.00 92.81 194 GLN A N 1
ATOM 1579 C CA . GLN A 1 194 ? -12.550 -15.107 4.220 1.00 92.81 194 GLN A CA 1
ATOM 1580 C C . GLN A 1 194 ? -12.212 -15.455 2.762 1.00 92.81 194 GLN A C 1
ATOM 1582 O O . GLN A 1 194 ? -11.371 -16.319 2.534 1.00 92.81 194 GLN A O 1
ATOM 1587 N N . GLU A 1 195 ? -12.834 -14.775 1.790 1.00 94.44 195 GLU A N 1
ATOM 1588 C CA . GLU A 1 195 ? -12.534 -14.917 0.356 1.00 94.44 195 GLU A CA 1
ATOM 1589 C C . GLU A 1 195 ? -11.131 -14.416 -0.031 1.00 94.44 195 GLU A C 1
ATOM 1591 O O . GLU A 1 195 ? -10.664 -14.695 -1.136 1.00 94.44 195 GLU A O 1
ATOM 1596 N N . ILE A 1 196 ? -10.475 -13.661 0.856 1.00 96.62 196 ILE A N 1
ATOM 1597 C CA . ILE A 1 196 ? -9.107 -13.181 0.680 1.00 96.62 196 ILE A CA 1
ATOM 1598 C C . ILE A 1 196 ? -8.180 -14.143 1.425 1.00 96.62 196 ILE A C 1
ATOM 1600 O O . ILE A 1 196 ? -8.282 -14.343 2.642 1.00 96.62 196 ILE A O 1
ATOM 1604 N N . ILE A 1 197 ? -7.295 -14.788 0.670 1.00 96.00 197 ILE A N 1
ATOM 1605 C CA . ILE A 1 197 ? -6.479 -15.894 1.165 1.00 96.00 197 ILE A CA 1
ATOM 1606 C C . ILE A 1 197 ? -5.263 -15.303 1.866 1.00 96.00 197 ILE A C 1
ATOM 1608 O O . ILE A 1 197 ? -4.400 -14.715 1.227 1.00 96.00 197 ILE A O 1
ATOM 1612 N N . LEU A 1 198 ? -5.183 -15.469 3.181 1.00 95.25 198 LEU A N 1
ATOM 1613 C CA . LEU A 1 198 ? -4.035 -15.045 3.979 1.00 95.25 198 LEU A CA 1
ATOM 1614 C C . LEU A 1 198 ? -3.408 -16.281 4.639 1.00 95.25 198 LEU A C 1
ATOM 1616 O O . LEU A 1 198 ? -4.178 -17.146 5.077 1.00 95.25 198 LEU A O 1
ATOM 1620 N N . PRO A 1 199 ? -2.069 -16.352 4.754 1.00 94.06 199 PRO A N 1
ATOM 1621 C CA . PRO A 1 199 ? -1.389 -17.289 5.647 1.00 94.06 199 PRO A CA 1
ATOM 1622 C C . PRO A 1 199 ? -1.993 -17.280 7.056 1.00 94.06 199 PRO A C 1
ATOM 1624 O O . PRO A 1 199 ? -2.488 -16.248 7.529 1.00 94.06 199 PRO A O 1
ATOM 1627 N N . HIS A 1 200 ? -1.971 -18.430 7.733 1.00 91.06 200 HIS A N 1
ATOM 1628 C CA . HIS A 1 200 ? -2.563 -18.564 9.066 1.00 91.06 200 HIS A CA 1
ATOM 1629 C C . HIS A 1 200 ? -1.869 -17.642 10.075 1.00 91.06 200 HIS A C 1
ATOM 1631 O O . HIS A 1 200 ? -2.532 -16.961 10.855 1.00 91.06 200 HIS A O 1
ATOM 1637 N N . GLU A 1 201 ? -0.548 -17.553 9.970 1.00 92.94 201 GLU A N 1
ATOM 1638 C CA . GLU A 1 201 ? 0.337 -16.751 10.803 1.00 92.94 201 G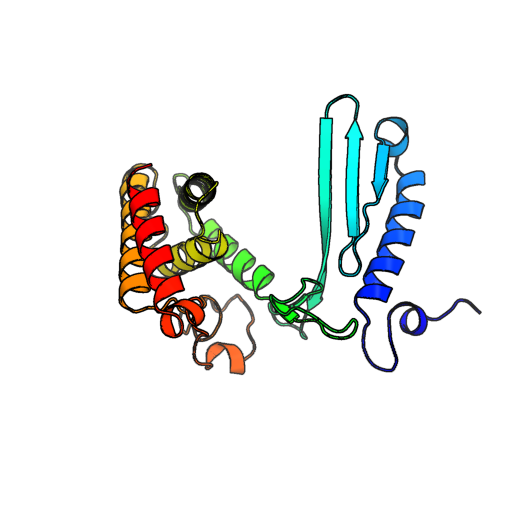LU A CA 1
ATOM 1639 C C . GLU A 1 201 ? -0.067 -15.275 10.759 1.00 92.94 201 GLU A C 1
ATOM 1641 O O . GLU A 1 201 ? -0.185 -14.633 11.799 1.00 92.94 201 GLU A O 1
ATOM 1646 N N . LEU A 1 202 ? -0.377 -14.753 9.568 1.00 93.31 202 LEU A N 1
ATOM 1647 C CA . LEU A 1 202 ? -0.806 -13.364 9.390 1.00 93.31 202 LEU A CA 1
ATOM 1648 C C . LEU A 1 202 ? -2.213 -13.096 9.925 1.00 93.31 202 LEU A C 1
ATOM 1650 O O . LEU A 1 202 ? -2.505 -11.965 10.312 1.00 93.31 202 LEU A O 1
ATOM 1654 N N . ARG A 1 203 ? -3.089 -14.107 9.975 1.00 91.56 203 ARG A N 1
ATOM 1655 C CA . ARG A 1 203 ? -4.414 -13.962 10.594 1.00 91.56 203 ARG A CA 1
ATOM 1656 C C . ARG A 1 203 ? -4.320 -13.896 12.112 1.00 91.56 203 ARG A C 1
ATOM 1658 O O . ARG A 1 203 ? -5.096 -13.166 12.712 1.00 91.56 203 ARG A O 1
ATOM 1665 N N . THR A 1 204 ? -3.412 -14.646 12.730 1.00 92.94 204 THR A N 1
ATOM 1666 C CA . THR A 1 204 ? -3.272 -14.716 14.196 1.00 92.94 204 THR A CA 1
ATOM 1667 C C . THR A 1 204 ? -2.229 -13.760 14.770 1.00 92.94 204 THR A C 1
ATOM 1669 O O . THR A 1 204 ? -2.153 -13.621 15.987 1.00 92.94 204 THR A O 1
ATOM 1672 N N . ALA A 1 205 ? -1.416 -13.128 13.923 1.00 95.94 205 ALA A N 1
ATOM 1673 C CA . ALA A 1 205 ? -0.389 -12.183 14.342 1.00 95.94 205 ALA A CA 1
ATOM 1674 C C . ALA A 1 205 ? -0.974 -10.949 15.042 1.00 95.94 205 ALA A C 1
ATOM 1676 O O . ALA A 1 205 ? -2.094 -10.517 14.765 1.00 95.94 205 ALA A O 1
ATOM 1677 N N . GLU A 1 206 ? -0.173 -10.341 15.914 1.00 95.62 206 GLU A N 1
ATOM 1678 C CA . GLU A 1 206 ? -0.462 -9.005 16.425 1.00 95.62 206 GLU A CA 1
ATOM 1679 C C . GLU A 1 206 ? -0.325 -7.988 15.276 1.00 95.62 206 GLU A C 1
ATOM 1681 O O . GLU A 1 206 ? 0.683 -8.012 14.559 1.00 95.62 206 GLU A O 1
ATOM 1686 N N . PRO A 1 207 ? -1.325 -7.115 15.047 1.00 95.69 207 PRO A N 1
ATOM 1687 C 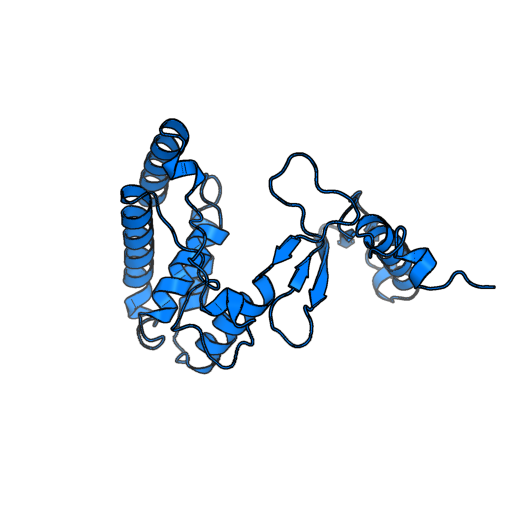CA . PRO A 1 207 ? -1.256 -6.142 13.970 1.00 95.69 207 PRO A CA 1
ATOM 1688 C C . PRO A 1 207 ? -0.108 -5.150 14.215 1.00 95.69 207 PRO A C 1
ATOM 1690 O O . PRO A 1 207 ? -0.058 -4.510 15.266 1.00 95.69 207 PRO A O 1
ATOM 1693 N N . PRO A 1 208 ? 0.796 -4.942 13.241 1.00 95.12 208 PRO A N 1
ATOM 1694 C CA . PRO A 1 208 ? 1.824 -3.920 13.364 1.00 95.12 208 PRO A CA 1
ATOM 1695 C C . PRO A 1 208 ? 1.209 -2.526 13.528 1.00 95.12 208 PRO A C 1
ATOM 1697 O O . PRO A 1 208 ? 0.333 -2.126 12.757 1.00 95.12 208 PRO A O 1
ATOM 1700 N N . ASN A 1 209 ? 1.706 -1.755 14.495 1.00 96.75 209 ASN A N 1
ATOM 1701 C CA . ASN A 1 209 ? 1.288 -0.371 14.691 1.00 96.75 209 ASN A CA 1
ATOM 1702 C C . ASN A 1 209 ? 1.944 0.548 13.642 1.00 96.75 209 ASN A C 1
ATOM 1704 O O . ASN A 1 209 ? 3.137 0.839 13.715 1.00 96.75 209 ASN A O 1
ATOM 1708 N N . LEU A 1 210 ? 1.160 1.091 12.712 1.00 95.19 210 LEU A N 1
ATOM 1709 C CA . LEU A 1 210 ? 1.622 2.057 11.706 1.00 95.19 210 LEU A CA 1
ATOM 1710 C C . LEU A 1 210 ? 2.110 3.381 12.314 1.00 95.19 210 LEU A C 1
ATOM 1712 O O . LEU A 1 210 ? 2.880 4.110 11.696 1.00 95.19 210 LEU A O 1
ATOM 1716 N N . PHE A 1 211 ? 1.680 3.702 13.532 1.00 96.12 211 PHE A N 1
ATOM 1717 C CA . PHE A 1 211 ? 2.122 4.866 14.299 1.00 96.12 211 PHE A CA 1
ATOM 1718 C C . PHE A 1 211 ? 3.250 4.536 15.283 1.00 96.12 211 PHE A C 1
ATOM 1720 O O . PHE A 1 211 ? 3.524 5.330 16.182 1.00 96.12 211 PHE A O 1
ATOM 1727 N N . HIS A 1 212 ? 3.960 3.417 15.097 1.00 94.44 212 HIS A N 1
ATOM 1728 C CA . HIS A 1 212 ? 5.078 3.020 15.956 1.00 94.44 212 HIS A CA 1
ATOM 1729 C C . HIS A 1 212 ? 6.109 4.145 16.160 1.00 94.44 212 HIS A C 1
ATOM 1731 O O . HIS A 1 212 ? 6.503 4.422 17.292 1.00 94.44 212 HIS A O 1
ATOM 1737 N N . ARG A 1 213 ? 6.464 4.885 15.098 1.00 92.69 213 ARG A N 1
ATOM 1738 C CA . ARG A 1 213 ? 7.360 6.050 15.206 1.00 92.69 213 ARG A CA 1
ATOM 1739 C C . ARG A 1 213 ? 6.780 7.162 16.085 1.00 92.69 213 ARG A C 1
ATOM 1741 O O . ARG A 1 213 ? 7.511 7.753 16.868 1.00 92.69 213 ARG A O 1
ATOM 1748 N N . LEU A 1 214 ? 5.476 7.433 15.995 1.00 94.88 214 LEU A N 1
ATOM 1749 C CA . LEU A 1 214 ? 4.818 8.444 16.834 1.00 94.88 214 LEU A CA 1
ATOM 1750 C C . LEU A 1 214 ? 4.767 8.011 18.305 1.00 94.88 214 LEU A C 1
ATOM 1752 O O . LEU A 1 214 ? 4.782 8.856 19.197 1.00 94.88 214 LEU A O 1
ATOM 1756 N N . ALA A 1 215 ? 4.713 6.702 18.568 1.00 94.06 215 ALA A N 1
ATOM 1757 C CA . ALA A 1 215 ? 4.803 6.160 19.920 1.00 94.06 215 ALA A CA 1
ATOM 1758 C C . ALA A 1 215 ? 6.188 6.399 20.547 1.00 94.06 215 ALA A C 1
ATOM 1760 O O . ALA A 1 215 ? 6.266 6.678 21.743 1.00 94.06 215 ALA A O 1
ATOM 1761 N N . GLN A 1 216 ? 7.252 6.338 19.740 1.00 95.00 216 GLN A N 1
ATOM 1762 C CA . GLN A 1 216 ? 8.644 6.455 20.187 1.00 95.00 216 GLN A CA 1
ATOM 1763 C C . GLN A 1 216 ? 9.188 7.888 20.204 1.00 95.00 216 GLN A C 1
ATOM 1765 O O . GLN A 1 216 ? 10.005 8.212 21.062 1.00 95.00 216 GLN A O 1
ATOM 1770 N N . ASP A 1 217 ? 8.752 8.741 19.275 1.00 96.12 217 ASP A N 1
ATOM 1771 C CA . ASP A 1 217 ? 9.287 10.089 19.072 1.00 96.12 217 ASP A CA 1
ATOM 1772 C C . ASP A 1 217 ? 8.233 11.163 19.424 1.00 96.12 217 ASP A C 1
ATOM 1774 O O . ASP A 1 217 ? 7.297 11.407 18.651 1.00 96.12 217 ASP A O 1
ATOM 1778 N N . PRO A 1 218 ? 8.368 11.843 20.584 1.00 95.19 218 PRO A N 1
ATOM 1779 C CA . PRO A 1 218 ? 7.456 12.910 20.995 1.00 95.19 218 PRO A CA 1
ATOM 1780 C C . PRO A 1 218 ? 7.417 14.107 20.038 1.00 95.19 218 PRO A C 1
ATOM 1782 O O . PRO A 1 218 ? 6.376 14.762 19.932 1.00 95.19 218 PRO A O 1
ATOM 1785 N N . ALA A 1 219 ? 8.519 14.407 19.345 1.00 96.44 219 ALA A N 1
ATOM 1786 C CA . ALA A 1 219 ? 8.567 15.510 18.392 1.00 96.44 219 ALA A CA 1
ATOM 1787 C C . ALA A 1 219 ? 7.776 15.153 17.129 1.00 96.44 219 ALA A C 1
ATOM 1789 O O . ALA A 1 219 ? 6.932 15.942 16.701 1.00 96.44 219 ALA A O 1
ATOM 1790 N N . ALA A 1 220 ? 7.960 13.937 16.600 1.00 94.38 220 ALA A N 1
ATOM 1791 C CA . ALA A 1 220 ? 7.151 13.429 15.490 1.00 94.38 220 ALA A CA 1
ATOM 1792 C C . ALA A 1 220 ? 5.658 13.376 15.847 1.00 94.38 220 ALA A C 1
ATOM 1794 O O . ALA A 1 220 ? 4.814 13.763 15.041 1.00 94.38 220 ALA A O 1
ATOM 1795 N N . HIS A 1 221 ? 5.315 12.952 17.070 1.00 96.38 221 HIS A N 1
ATOM 1796 C CA . HIS A 1 221 ? 3.930 12.966 17.549 1.00 96.38 221 HIS A CA 1
ATOM 1797 C C . HIS A 1 221 ? 3.348 14.380 17.619 1.00 96.38 221 HIS A C 1
ATOM 1799 O O . HIS A 1 221 ? 2.253 14.615 17.113 1.00 96.38 221 HIS A O 1
ATOM 1805 N N . THR A 1 222 ? 4.090 15.333 18.186 1.00 95.94 222 THR A N 1
ATOM 1806 C CA . THR A 1 222 ? 3.660 16.739 18.270 1.00 95.94 222 THR A CA 1
ATOM 1807 C C . THR A 1 222 ? 3.437 17.333 16.882 1.00 95.94 222 THR A C 1
ATOM 1809 O O . THR A 1 222 ? 2.444 18.025 16.663 1.00 95.94 222 THR A O 1
ATOM 1812 N N . GLN A 1 223 ? 4.331 17.033 15.937 1.00 95.06 223 GLN A N 1
ATOM 1813 C CA . GLN A 1 223 ? 4.203 17.459 14.548 1.00 95.06 223 GLN A CA 1
ATOM 1814 C C . GLN A 1 223 ? 2.950 16.865 13.889 1.00 95.06 223 GLN A C 1
ATOM 1816 O O . GLN A 1 223 ? 2.146 17.611 13.338 1.00 95.06 223 GLN A O 1
ATOM 1821 N N . ALA A 1 224 ? 2.716 15.558 14.033 1.00 94.88 224 ALA A N 1
ATOM 1822 C CA . ALA A 1 224 ? 1.522 14.901 13.499 1.00 94.88 224 ALA A CA 1
ATOM 1823 C C . ALA A 1 224 ? 0.216 15.467 14.097 1.00 94.88 224 ALA A C 1
ATOM 1825 O O . ALA A 1 224 ? -0.790 15.591 13.400 1.00 94.88 224 ALA A O 1
ATOM 1826 N N . VAL A 1 225 ? 0.211 15.851 15.380 1.00 95.81 225 VAL A N 1
ATOM 1827 C CA . VAL A 1 225 ? -0.948 16.513 16.006 1.00 95.81 225 VAL A CA 1
ATOM 1828 C C . VAL A 1 225 ? -1.194 17.899 15.400 1.00 95.81 225 VAL A C 1
ATOM 1830 O O . VAL A 1 225 ? -2.347 18.240 15.146 1.00 95.81 225 VAL A O 1
ATOM 1833 N N . ARG A 1 226 ? -0.147 18.687 15.121 1.00 94.12 226 ARG A N 1
ATOM 1834 C CA . ARG A 1 226 ? -0.290 19.986 14.431 1.00 94.12 226 ARG A CA 1
ATOM 1835 C C . ARG A 1 226 ? -0.858 19.813 13.025 1.00 94.12 226 ARG A C 1
ATOM 1837 O O . ARG A 1 226 ? -1.849 20.450 12.692 1.00 94.12 226 ARG A O 1
ATOM 1844 N N . GLU A 1 227 ? -0.302 18.883 12.257 1.00 93.44 227 GLU A N 1
ATOM 1845 C CA . GLU A 1 227 ? -0.769 18.549 10.906 1.00 93.44 227 GLU A CA 1
ATOM 1846 C C . GLU A 1 227 ? -2.228 18.069 10.889 1.00 93.44 227 GLU A C 1
ATOM 1848 O O . GLU A 1 227 ? -2.972 18.352 9.952 1.00 93.44 227 GLU A O 1
ATOM 1853 N N . TYR A 1 228 ? -2.673 17.370 11.938 1.00 94.19 228 TYR A N 1
ATOM 1854 C CA . TYR A 1 228 ? -4.077 16.988 12.093 1.00 94.19 228 TYR A CA 1
ATOM 1855 C C . TYR A 1 228 ? -4.993 18.209 12.254 1.00 94.19 228 TYR A C 1
ATOM 1857 O O . TYR A 1 228 ? -6.082 18.229 11.681 1.00 94.19 228 TYR A O 1
ATOM 1865 N N . HIS A 1 229 ? -4.567 19.217 13.020 1.00 92.06 229 HIS A N 1
ATOM 1866 C CA . HIS A 1 229 ? -5.324 20.461 13.160 1.00 92.06 229 HIS A CA 1
ATOM 1867 C C . HIS A 1 229 ? -5.379 21.230 11.835 1.00 92.06 229 HIS A C 1
ATOM 1869 O O . HIS A 1 229 ? -6.466 21.609 11.415 1.00 92.06 229 HIS A O 1
ATOM 1875 N N . GLU A 1 230 ? -4.255 21.336 11.121 1.00 90.50 230 GLU A N 1
ATOM 1876 C CA . GLU A 1 230 ? -4.203 21.955 9.788 1.00 90.50 230 GLU A CA 1
ATOM 1877 C C . GLU A 1 230 ? -5.106 21.243 8.770 1.00 90.50 230 GLU A C 1
ATOM 1879 O O . GLU A 1 230 ? -5.733 21.890 7.934 1.00 90.50 230 GLU A O 1
ATOM 1884 N N . LEU A 1 231 ? -5.205 19.910 8.841 1.00 87.81 231 LEU A N 1
ATOM 1885 C CA . LEU A 1 231 ? -6.126 19.137 8.006 1.00 87.81 231 LEU A CA 1
ATOM 1886 C C . LEU A 1 231 ? -7.596 19.444 8.329 1.00 87.81 231 LEU A C 1
ATOM 1888 O O . LEU A 1 231 ? -8.429 19.392 7.431 1.00 87.81 231 LEU A O 1
ATOM 1892 N N . GLY A 1 232 ? -7.920 19.735 9.591 1.00 81.88 232 GLY A N 1
ATOM 1893 C CA . GLY A 1 232 ? -9.275 20.092 10.020 1.00 81.88 232 GLY A CA 1
ATOM 1894 C C . GLY A 1 232 ? -9.723 21.491 9.591 1.00 81.88 232 GLY A C 1
ATOM 1895 O O . GLY A 1 232 ? -10.927 21.726 9.504 1.00 81.88 232 GLY A O 1
ATOM 1896 N N . ASP A 1 233 ? -8.774 22.384 9.307 1.00 80.88 233 ASP A N 1
ATOM 1897 C CA . ASP A 1 233 ? -9.029 23.768 8.893 1.00 80.88 233 ASP A CA 1
ATOM 1898 C C . ASP A 1 233 ? -9.204 23.930 7.364 1.00 80.88 233 ASP A C 1
ATOM 1900 O O . ASP A 1 233 ? -9.518 25.027 6.895 1.00 80.88 233 ASP A O 1
ATOM 1904 N N . ARG A 1 234 ? -9.002 22.859 6.581 1.00 78.00 234 ARG A N 1
ATOM 1905 C CA . ARG A 1 234 ? -9.176 22.821 5.114 1.00 78.00 234 ARG A CA 1
ATOM 1906 C C . ARG A 1 234 ? -10.586 22.415 4.692 1.00 78.00 234 ARG A C 1
ATOM 1908 O O . ARG A 1 234 ? -11.061 22.989 3.685 1.00 78.00 234 ARG A O 1
#

pLDDT: mean 92.26, std 6.29, range [47.94, 97.94]